Protein AF-A0A950ZM35-F1 (afdb_monomer_lite)

Secondary structure (DSSP, 8-state):
----PPPHHHHHHHHHHHHS---EETTEEHHHHHHHHHHHHHHHHHHHHHHHTSTTPPTTHHHHHHHHHHHHHHHHHHHHHHHHHHHHHS-TT-TTHHHHHHHHHHHHHHHHHHHHHHH--HHHHHHHHHHHHHHHHHHHHHHHIIIIIS-TTTHHHHHHHHHHHHHHHTT-HHHHHHHHHHHHHHHHHHSBPPPP--

Foldseek 3Di:
DDPPDDDPVRVVLVVQLLPAFQAAAQLRQQLVVLVVQLLPLLVVLLVLQVLCQDPDHDPCSQVVSLVSLVSSLVSLVSSLVSLVSNLSNDDPPQPLNVLSVVLSVLSVVLSVLSVVLNVDGHPSNNVSSVSSNVSVVVSVVSVCCVCPVSVVSHVVVVVLVVVQVVCVVVVNNVVNVVVVVVVQVVCVSRYNHDRDDD

Sequence (198 aa):
MTQNGAGPVQLAREMTSRVLRHPVVHGHPLHAIASDFPVTLIPTAFTASLLAGARRRPRGLETLASWTARSAFIAAAAAGAAGWWDWLTMPSEHPSRRITTIHGLINTAALGGLGVASLTSGHRRSAILGATTAGLLVSAWLGGEIVFHHGWRVRPAEEAEIVGTQLEQRGMADILAEARREVSEFEQRETYAAPRAT

Structure (mmCIF, N/CA/C/O backbone):
data_AF-A0A950ZM35-F1
#
_entry.id   AF-A0A950ZM35-F1
#
loop_
_atom_site.group_PDB
_atom_site.id
_atom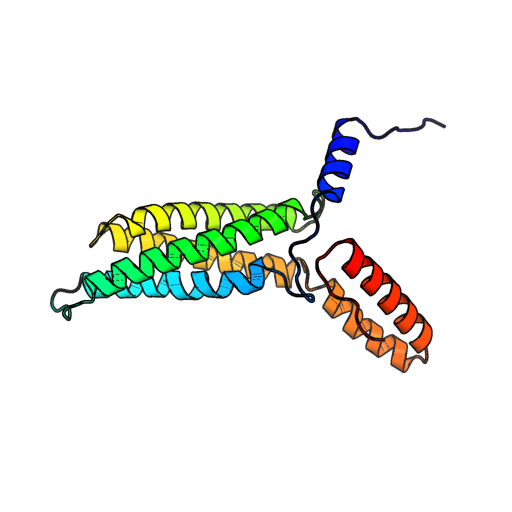_site.type_symbol
_atom_site.label_atom_id
_atom_site.label_alt_id
_atom_site.label_comp_id
_atom_site.label_asym_id
_atom_site.label_entity_id
_atom_site.label_seq_id
_atom_site.pdbx_PDB_ins_code
_atom_site.Cartn_x
_atom_site.Cartn_y
_atom_site.Cartn_z
_atom_site.occupancy
_atom_site.B_iso_or_equiv
_atom_site.auth_seq_id
_atom_site.auth_comp_id
_atom_site.auth_asym_id
_atom_site.auth_atom_id
_atom_site.pdbx_PDB_model_num
ATOM 1 N N . MET A 1 1 ? 39.686 21.669 -20.972 1.00 40.03 1 MET A N 1
ATOM 2 C CA . MET A 1 1 ? 38.897 20.456 -20.669 1.00 40.03 1 MET A CA 1
ATOM 3 C C . MET A 1 1 ? 38.852 20.287 -19.159 1.00 40.03 1 MET A C 1
ATOM 5 O O . MET A 1 1 ? 39.794 19.769 -18.579 1.00 40.03 1 MET A O 1
ATOM 9 N N . THR A 1 2 ? 37.824 20.821 -18.506 1.00 39.44 2 THR A N 1
ATOM 10 C CA . THR A 1 2 ? 37.620 20.674 -17.059 1.00 39.44 2 THR A CA 1
ATOM 11 C C . THR A 1 2 ? 36.915 19.349 -16.795 1.00 39.44 2 THR A C 1
ATOM 13 O O . THR A 1 2 ? 35.775 19.161 -17.215 1.00 39.44 2 THR A O 1
ATOM 16 N N . GLN A 1 3 ? 37.612 18.422 -16.137 1.00 46.53 3 GLN A N 1
ATOM 17 C CA . GLN A 1 3 ? 37.006 17.228 -15.557 1.00 46.53 3 GLN A CA 1
ATOM 18 C C . GLN A 1 3 ? 36.072 17.668 -14.424 1.00 46.53 3 GLN A C 1
ATOM 20 O O . GLN A 1 3 ? 36.532 18.070 -13.357 1.00 46.53 3 GLN A O 1
ATOM 25 N N . ASN A 1 4 ? 34.762 17.612 -14.654 1.00 47.94 4 ASN A N 1
ATOM 26 C CA . ASN A 1 4 ? 33.779 17.720 -13.582 1.00 47.94 4 ASN A CA 1
ATOM 27 C C . ASN A 1 4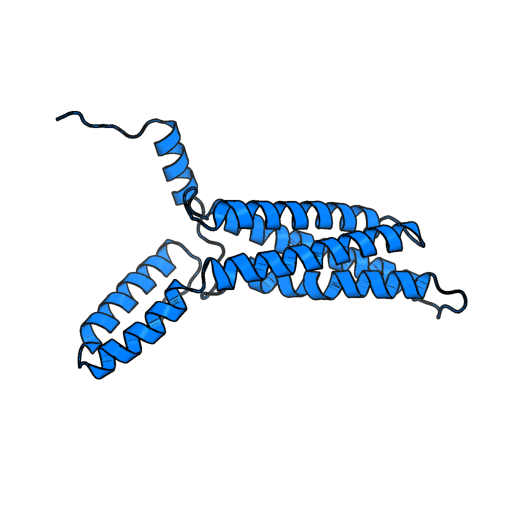 ? 33.723 16.369 -12.862 1.00 47.94 4 ASN A C 1
ATOM 29 O O . ASN A 1 4 ? 32.943 15.494 -13.230 1.00 47.94 4 ASN A O 1
ATOM 33 N N . GLY A 1 5 ? 34.601 16.182 -11.874 1.00 49.19 5 GLY A N 1
ATOM 34 C CA . GLY A 1 5 ? 34.524 15.053 -10.953 1.00 49.19 5 GLY A CA 1
ATOM 35 C C . GLY A 1 5 ? 33.223 15.125 -10.155 1.00 49.19 5 GLY A C 1
ATOM 36 O O . GLY A 1 5 ? 32.907 16.166 -9.577 1.00 49.19 5 GLY A O 1
ATOM 37 N N . ALA A 1 6 ? 32.461 14.033 -10.147 1.00 55.12 6 ALA A N 1
ATOM 38 C CA . ALA A 1 6 ? 31.257 13.905 -9.339 1.00 55.12 6 ALA A CA 1
ATOM 39 C C . ALA A 1 6 ? 31.589 14.189 -7.863 1.00 55.12 6 ALA A C 1
ATOM 41 O O . ALA A 1 6 ? 32.532 13.627 -7.303 1.00 55.12 6 ALA A O 1
ATOM 42 N N . GLY A 1 7 ? 30.838 15.096 -7.234 1.00 72.19 7 GLY A N 1
ATOM 43 C CA . GLY A 1 7 ? 31.073 15.479 -5.843 1.00 72.19 7 GLY A CA 1
ATOM 44 C C . GLY A 1 7 ? 30.827 14.313 -4.868 1.00 72.19 7 GLY A C 1
ATOM 45 O O . GLY A 1 7 ? 30.094 13.379 -5.193 1.00 72.19 7 GLY A O 1
ATOM 46 N N . PRO A 1 8 ? 31.361 14.366 -3.636 1.00 65.00 8 PRO A N 1
ATOM 47 C CA . PRO A 1 8 ? 31.238 13.285 -2.647 1.00 65.00 8 PRO A CA 1
ATOM 48 C C . PRO A 1 8 ? 29.784 12.895 -2.320 1.00 65.00 8 PRO A C 1
ATOM 50 O O . PRO A 1 8 ? 29.506 11.737 -2.023 1.00 65.00 8 PRO A O 1
ATOM 53 N N . VAL A 1 9 ? 28.832 13.826 -2.447 1.00 59.47 9 VAL A N 1
ATOM 54 C CA . VAL A 1 9 ? 27.389 13.555 -2.299 1.00 59.47 9 VAL A CA 1
ATOM 55 C C . VAL A 1 9 ? 26.837 12.731 -3.468 1.00 59.47 9 VAL A C 1
ATOM 57 O O . VAL A 1 9 ? 25.983 11.872 -3.268 1.00 59.47 9 VAL A O 1
ATOM 60 N N . GLN A 1 10 ? 27.334 12.963 -4.683 1.00 57.88 10 GLN A N 1
ATOM 61 C CA . GLN A 1 10 ? 26.938 12.237 -5.889 1.00 57.88 10 GLN A CA 1
ATOM 62 C C . GLN A 1 10 ? 27.510 10.815 -5.876 1.00 57.88 10 GLN A C 1
ATOM 64 O O . GLN A 1 10 ? 26.770 9.870 -6.122 1.00 57.88 10 GLN A O 1
ATOM 69 N N . LEU A 1 11 ? 28.766 10.660 -5.441 1.00 57.91 11 LEU A N 1
ATOM 70 C CA . LEU A 1 11 ? 29.389 9.356 -5.199 1.00 57.91 11 LEU A CA 1
ATOM 71 C C . LEU A 1 11 ? 28.659 8.561 -4.110 1.00 57.91 11 LEU A C 1
ATOM 73 O O . LEU A 1 11 ? 28.348 7.395 -4.317 1.00 57.91 11 LEU A O 1
ATOM 77 N N . ALA A 1 12 ? 28.307 9.178 -2.977 1.00 55.53 12 ALA A N 1
ATOM 78 C CA . ALA A 1 12 ? 27.530 8.501 -1.936 1.00 55.53 12 ALA A CA 1
ATOM 79 C C . ALA A 1 12 ? 26.139 8.075 -2.441 1.00 55.53 12 ALA A C 1
ATOM 81 O O . ALA A 1 12 ? 25.670 6.985 -2.118 1.00 55.53 12 ALA A O 1
ATOM 82 N N . ARG A 1 13 ? 25.488 8.894 -3.275 1.00 55.59 13 ARG A N 1
ATOM 83 C CA . ARG A 1 13 ? 24.180 8.589 -3.872 1.00 55.59 13 ARG A CA 1
ATOM 84 C C . ARG A 1 13 ? 24.254 7.443 -4.885 1.00 55.59 13 ARG A C 1
ATOM 86 O O . ARG A 1 13 ? 23.415 6.551 -4.821 1.00 55.59 13 ARG A O 1
ATOM 93 N N . GLU A 1 14 ? 25.276 7.436 -5.743 1.00 53.00 14 GLU A N 1
ATOM 94 C CA . GLU A 1 14 ? 25.571 6.345 -6.687 1.00 53.00 14 GLU A CA 1
ATOM 95 C C . GLU A 1 14 ? 25.982 5.050 -5.973 1.00 53.00 14 GLU A C 1
ATOM 97 O O . GLU A 1 14 ? 25.611 3.956 -6.393 1.00 53.00 14 GLU A O 1
ATOM 102 N N . MET A 1 15 ? 26.711 5.148 -4.859 1.00 53.69 15 MET A N 1
ATOM 103 C CA . MET A 1 15 ? 27.039 3.990 -4.026 1.00 53.69 15 MET A CA 1
ATOM 104 C C . MET A 1 15 ? 25.795 3.436 -3.328 1.00 53.69 15 MET A C 1
ATOM 106 O O . MET A 1 15 ? 25.621 2.225 -3.276 1.00 53.69 15 MET A O 1
ATOM 110 N N . THR A 1 16 ? 24.899 4.294 -2.831 1.00 51.22 16 THR A N 1
ATOM 111 C CA . THR A 1 16 ? 23.681 3.841 -2.138 1.00 51.22 16 THR A CA 1
ATOM 112 C C . THR A 1 16 ? 22.691 3.186 -3.107 1.00 51.22 16 THR A C 1
ATOM 114 O O . THR A 1 16 ? 22.082 2.178 -2.752 1.00 51.22 16 THR A O 1
ATOM 117 N N . SER A 1 17 ? 22.566 3.694 -4.343 1.00 51.66 17 SER A N 1
ATOM 118 C CA . SER A 1 17 ? 21.739 3.060 -5.382 1.00 51.66 17 SER A CA 1
ATOM 119 C C . SER A 1 17 ? 22.326 1.741 -5.891 1.00 51.66 17 SER A C 1
ATOM 121 O O . SER A 1 17 ? 21.562 0.852 -6.245 1.00 51.66 17 SER A O 1
ATOM 123 N N . ARG A 1 18 ? 23.656 1.568 -5.865 1.00 55.16 18 ARG A N 1
ATOM 124 C CA . ARG A 1 18 ? 24.320 0.295 -6.208 1.00 55.16 18 ARG A CA 1
ATOM 125 C C . ARG A 1 18 ? 24.248 -0.783 -5.121 1.00 55.16 18 ARG A C 1
ATOM 127 O O . ARG A 1 18 ? 24.507 -1.944 -5.419 1.00 55.16 18 ARG A O 1
ATOM 134 N N . VAL A 1 19 ? 23.955 -0.436 -3.865 1.00 62.78 19 VAL A N 1
ATOM 135 C CA . VAL A 1 19 ? 24.005 -1.403 -2.747 1.00 62.78 19 VAL A CA 1
ATOM 136 C C . VAL A 1 19 ? 22.686 -2.164 -2.559 1.00 62.78 19 VAL A C 1
ATOM 138 O O . VAL A 1 19 ? 22.701 -3.302 -2.091 1.00 62.78 19 VAL A O 1
ATOM 141 N N . LEU A 1 20 ? 21.545 -1.582 -2.939 1.00 78.38 20 LEU A N 1
ATOM 142 C CA . LEU A 1 20 ? 20.224 -2.191 -2.757 1.00 78.38 20 LEU A CA 1
ATOM 143 C C . LEU A 1 20 ? 19.642 -2.657 -4.093 1.00 78.38 20 LEU A C 1
ATOM 145 O O . LEU A 1 20 ? 19.186 -1.843 -4.890 1.00 78.38 20 LEU A O 1
ATOM 149 N N . ARG A 1 21 ? 19.582 -3.979 -4.291 1.00 85.69 21 ARG A N 1
ATOM 150 C CA . ARG A 1 21 ? 18.826 -4.588 -5.396 1.00 85.69 21 ARG A CA 1
ATOM 151 C C . ARG A 1 21 ? 17.350 -4.204 -5.317 1.00 85.69 21 ARG A C 1
ATOM 153 O O . ARG A 1 21 ? 16.809 -4.024 -4.221 1.00 85.69 21 ARG A O 1
ATOM 160 N N . HIS A 1 22 ? 16.678 -4.139 -6.462 1.00 86.56 22 HIS A N 1
ATOM 161 C CA . HIS A 1 22 ? 15.229 -3.956 -6.493 1.00 86.56 22 HIS A CA 1
ATOM 162 C C . HIS A 1 22 ? 14.527 -5.169 -5.855 1.00 86.56 22 HIS A C 1
ATOM 164 O O . HIS A 1 22 ? 14.909 -6.308 -6.149 1.00 86.56 22 HIS A O 1
ATOM 170 N N . PRO A 1 23 ? 13.471 -4.979 -5.038 1.00 90.62 23 PRO A N 1
ATOM 171 C CA . PRO A 1 23 ? 12.722 -6.081 -4.433 1.00 90.62 23 PRO A CA 1
ATOM 172 C C . PRO A 1 23 ? 11.722 -6.667 -5.435 1.00 90.62 23 PRO A C 1
ATOM 174 O O . PRO A 1 23 ? 10.503 -6.620 -5.268 1.00 90.62 23 PRO A O 1
ATOM 177 N N . VAL A 1 24 ? 12.273 -7.198 -6.519 1.00 87.56 24 VAL A N 1
ATOM 178 C CA . VAL A 1 24 ? 11.564 -7.890 -7.586 1.00 87.56 24 VAL A CA 1
ATOM 179 C C . VAL A 1 24 ? 12.010 -9.344 -7.546 1.00 87.56 24 VAL A C 1
ATOM 181 O O . VAL A 1 24 ? 13.204 -9.633 -7.638 1.00 87.56 24 VAL A O 1
ATOM 184 N N . VAL A 1 25 ? 11.048 -10.250 -7.389 1.00 86.38 25 VAL A N 1
ATOM 185 C CA . VAL A 1 25 ? 11.270 -11.697 -7.302 1.00 86.38 25 VAL A CA 1
ATOM 186 C C . VAL A 1 25 ? 10.579 -12.347 -8.490 1.00 86.38 25 VAL A C 1
ATOM 188 O O . VAL A 1 25 ? 9.382 -12.159 -8.681 1.00 86.38 25 VAL A O 1
ATOM 191 N N . HIS A 1 26 ? 11.335 -13.075 -9.316 1.00 82.56 26 HIS A N 1
ATOM 192 C CA . HIS A 1 26 ? 10.825 -13.669 -10.563 1.00 82.56 26 HIS A CA 1
ATOM 193 C C . HIS A 1 26 ? 10.073 -12.675 -11.476 1.00 82.56 26 HIS A C 1
ATOM 195 O O . HIS A 1 26 ? 9.097 -13.037 -12.118 1.00 82.56 26 HIS A O 1
ATOM 201 N N . GLY A 1 27 ? 10.507 -11.411 -11.521 1.00 79.75 27 GLY A N 1
ATOM 202 C CA . GLY A 1 27 ? 9.843 -10.363 -12.311 1.00 79.75 27 GLY A CA 1
ATOM 203 C C . GLY A 1 27 ? 8.643 -9.703 -11.621 1.00 79.75 27 GLY A C 1
ATOM 204 O O . GLY A 1 27 ? 8.075 -8.760 -12.162 1.00 79.75 27 GLY A O 1
ATOM 205 N N . HIS A 1 28 ? 8.289 -10.123 -10.404 1.00 85.62 28 HIS A N 1
ATOM 206 C CA . HIS A 1 28 ? 7.168 -9.568 -9.654 1.00 85.62 28 HIS A CA 1
ATOM 207 C C . HIS A 1 28 ? 7.641 -8.657 -8.509 1.00 85.62 28 HIS A C 1
ATOM 209 O O . HIS A 1 28 ? 8.348 -9.114 -7.603 1.00 85.62 28 HIS A O 1
ATOM 215 N N . PRO A 1 29 ? 7.256 -7.368 -8.508 1.00 90.88 29 PRO A N 1
ATOM 216 C CA . PRO A 1 29 ? 7.490 -6.471 -7.382 1.00 90.88 29 PRO A CA 1
ATOM 217 C C . PRO A 1 29 ? 6.861 -6.979 -6.082 1.00 90.88 29 PRO A C 1
ATOM 219 O O . PRO A 1 29 ? 5.650 -7.202 -6.022 1.00 90.88 29 PRO A O 1
ATOM 222 N N . LEU A 1 30 ? 7.655 -7.086 -5.012 1.00 93.31 30 LEU A N 1
ATOM 223 C CA . LEU A 1 30 ? 7.160 -7.541 -3.708 1.00 93.31 30 LEU A CA 1
ATOM 224 C C . LEU A 1 30 ? 6.059 -6.633 -3.151 1.00 93.31 30 LEU A C 1
ATOM 226 O O . LEU A 1 30 ? 5.102 -7.136 -2.569 1.00 93.31 30 LEU A O 1
ATOM 230 N N . HIS A 1 31 ? 6.164 -5.313 -3.342 1.00 94.94 31 HIS A N 1
ATOM 231 C CA . HIS A 1 31 ? 5.130 -4.379 -2.896 1.00 94.94 31 HIS A CA 1
ATOM 232 C C . HIS A 1 31 ? 3.790 -4.633 -3.590 1.00 94.94 31 HIS A C 1
ATOM 234 O O . HIS A 1 31 ? 2.772 -4.660 -2.906 1.00 94.94 31 HIS A O 1
ATOM 240 N N . ALA A 1 32 ? 3.797 -4.873 -4.908 1.00 92.12 32 ALA A N 1
ATOM 241 C CA . ALA A 1 32 ? 2.580 -5.131 -5.677 1.00 92.12 32 ALA A CA 1
ATOM 242 C C . ALA A 1 32 ? 1.886 -6.418 -5.206 1.00 92.12 32 ALA A C 1
ATOM 244 O O . ALA A 1 32 ? 0.686 -6.409 -4.956 1.00 92.12 32 ALA A O 1
ATOM 245 N N . ILE A 1 33 ? 2.650 -7.494 -4.979 1.00 93.31 33 ILE A N 1
ATOM 246 C CA . ILE A 1 33 ? 2.109 -8.739 -4.409 1.00 93.31 33 ILE A CA 1
ATOM 247 C C . ILE A 1 33 ? 1.544 -8.488 -3.003 1.00 93.31 33 ILE A C 1
ATOM 249 O O . ILE A 1 33 ? 0.443 -8.916 -2.665 1.00 93.31 33 ILE A O 1
ATOM 253 N N . ALA A 1 34 ? 2.308 -7.802 -2.151 1.00 96.69 34 ALA A N 1
ATOM 254 C CA . ALA A 1 34 ? 1.932 -7.597 -0.760 1.00 96.69 34 ALA A CA 1
ATOM 255 C C . ALA A 1 34 ? 0.753 -6.623 -0.593 1.00 96.69 34 ALA A C 1
ATOM 257 O O . ALA A 1 34 ? 0.057 -6.708 0.417 1.00 96.69 34 ALA A O 1
ATOM 258 N N . SER A 1 35 ? 0.520 -5.706 -1.541 1.00 96.31 35 SER A N 1
ATOM 259 C CA . SER A 1 35 ? -0.507 -4.662 -1.435 1.00 96.31 35 SER A CA 1
ATOM 260 C C . SER A 1 35 ? -1.947 -5.171 -1.519 1.00 96.31 35 SER A C 1
ATOM 262 O O . SER A 1 35 ? -2.837 -4.530 -0.958 1.00 96.31 35 SER A O 1
ATOM 264 N N . ASP A 1 36 ? -2.186 -6.345 -2.103 1.00 96.69 36 ASP A N 1
ATOM 265 C CA . ASP A 1 36 ? -3.535 -6.924 -2.204 1.00 96.69 36 ASP A CA 1
ATOM 266 C C . ASP A 1 36 ? -4.143 -7.220 -0.823 1.00 96.69 36 ASP A C 1
ATOM 268 O O . ASP A 1 36 ? -5.346 -7.041 -0.583 1.00 96.69 36 ASP A O 1
ATOM 272 N N . PHE A 1 37 ? -3.294 -7.615 0.132 1.00 97.69 37 PHE A N 1
ATOM 273 C CA . PHE A 1 37 ? -3.709 -7.913 1.498 1.00 97.69 37 PHE A CA 1
ATOM 274 C C . PHE A 1 37 ? -4.271 -6.686 2.233 1.00 97.69 37 PHE A C 1
ATOM 276 O O . PHE A 1 37 ? -5.424 -6.753 2.667 1.00 97.69 37 PHE A O 1
ATOM 283 N N . PRO A 1 38 ? -3.543 -5.561 2.407 1.00 97.50 38 PRO A N 1
ATOM 284 C CA . PRO A 1 38 ? -4.098 -4.381 3.061 1.00 97.50 38 PRO A CA 1
ATOM 285 C C . PRO A 1 38 ? -5.271 -3.774 2.284 1.00 97.50 38 PRO A C 1
ATOM 287 O O . PRO A 1 38 ? -6.227 -3.340 2.927 1.00 97.50 38 PRO A O 1
ATOM 290 N N . VAL A 1 39 ? -5.258 -3.806 0.943 1.00 97.12 39 VAL A N 1
ATOM 291 C CA . VAL A 1 39 ? -6.389 -3.335 0.121 1.00 97.12 39 VAL A CA 1
ATOM 292 C C . VAL A 1 39 ? -7.685 -4.062 0.484 1.00 97.12 39 VAL A C 1
ATOM 294 O O . VAL A 1 39 ? -8.742 -3.440 0.563 1.00 97.12 39 VAL A O 1
ATOM 297 N N . THR A 1 40 ? -7.599 -5.356 0.793 1.00 97.38 40 THR A N 1
ATOM 298 C CA . THR A 1 40 ? -8.757 -6.168 1.188 1.00 97.38 40 THR A CA 1
ATOM 299 C C . THR A 1 40 ? -9.069 -6.059 2.683 1.00 97.38 40 THR A C 1
ATOM 301 O O . THR A 1 40 ? -10.225 -5.908 3.094 1.00 97.38 40 THR A O 1
ATOM 304 N N . LEU A 1 41 ? -8.047 -6.141 3.536 1.00 98.38 41 LEU A N 1
ATOM 305 C CA . LEU A 1 41 ? -8.218 -6.258 4.984 1.00 98.38 41 LEU A CA 1
ATOM 306 C C . LEU A 1 41 ? -8.634 -4.943 5.648 1.00 98.38 41 LEU A C 1
ATOM 308 O O . LEU A 1 41 ? -9.372 -4.989 6.629 1.00 98.38 41 LEU A O 1
ATOM 312 N N . ILE A 1 42 ? -8.211 -3.783 5.137 1.00 98.38 42 ILE A N 1
ATOM 313 C CA . ILE A 1 42 ? -8.550 -2.482 5.735 1.00 98.38 42 ILE A CA 1
ATOM 314 C C . ILE A 1 42 ? -10.063 -2.196 5.633 1.00 98.38 42 ILE A C 1
ATOM 316 O O . ILE A 1 42 ? -10.685 -1.994 6.684 1.00 98.38 42 ILE A O 1
ATOM 320 N N . PRO A 1 43 ? -10.706 -2.253 4.445 1.00 98.12 43 PRO A N 1
ATOM 321 C CA . PRO A 1 43 ? -12.157 -2.079 4.340 1.00 98.12 43 PRO A CA 1
ATOM 322 C C . PRO A 1 43 ? -12.935 -3.170 5.086 1.00 98.12 43 PRO A C 1
ATOM 324 O O . PRO A 1 43 ? -13.982 -2.901 5.682 1.00 98.12 43 PRO A O 1
ATOM 327 N N . THR A 1 44 ? -12.408 -4.399 5.107 1.00 98.12 44 THR A N 1
ATOM 328 C CA . THR A 1 44 ? -13.008 -5.515 5.853 1.00 98.12 44 THR A CA 1
ATOM 329 C C . THR A 1 44 ? -12.997 -5.245 7.357 1.00 98.12 44 THR A C 1
ATOM 331 O O . THR A 1 44 ? -14.027 -5.393 8.016 1.00 98.12 44 THR A O 1
ATOM 334 N N . ALA A 1 45 ? -11.871 -4.786 7.909 1.00 97.81 45 ALA A N 1
ATOM 335 C CA . ALA A 1 45 ? -11.752 -4.419 9.317 1.00 97.81 45 ALA A CA 1
ATOM 336 C C . ALA A 1 45 ? -12.691 -3.258 9.673 1.00 97.81 45 ALA A C 1
ATOM 338 O O . ALA A 1 45 ? -13.348 -3.294 10.716 1.00 97.81 45 ALA A O 1
ATOM 339 N N . PHE A 1 46 ? -12.794 -2.246 8.803 1.00 98.38 46 PHE A N 1
ATOM 340 C CA . PHE A 1 46 ? -13.736 -1.142 8.984 1.00 98.38 46 PHE A CA 1
ATOM 341 C C . PHE A 1 46 ? -15.183 -1.646 9.041 1.00 98.38 46 PHE A C 1
ATOM 343 O O . PHE A 1 46 ? -15.907 -1.344 9.992 1.00 98.38 46 PHE A O 1
ATOM 350 N N . THR A 1 47 ? -15.573 -2.490 8.086 1.00 97.44 47 THR A N 1
ATOM 351 C CA . THR A 1 47 ? -16.916 -3.082 8.014 1.00 97.44 47 THR A CA 1
ATOM 352 C C . THR A 1 47 ? -17.220 -3.929 9.249 1.00 97.44 47 THR A C 1
ATOM 354 O O . THR A 1 47 ? -18.256 -3.745 9.889 1.00 97.44 47 THR A O 1
ATOM 357 N N . ALA A 1 48 ? -16.298 -4.807 9.652 1.00 96.50 48 ALA A N 1
ATOM 358 C CA . ALA A 1 48 ? -16.440 -5.614 10.861 1.00 96.50 48 ALA A CA 1
ATOM 359 C C . ALA A 1 48 ? -16.590 -4.737 12.117 1.00 96.50 48 ALA A C 1
ATOM 361 O O . ALA A 1 48 ? -17.426 -5.025 12.974 1.00 96.50 48 ALA A O 1
ATOM 362 N N . SER A 1 49 ? -15.830 -3.640 12.208 1.00 96.75 49 SER A N 1
ATOM 363 C CA . SER A 1 49 ? -15.911 -2.683 13.315 1.00 96.75 49 SER A CA 1
ATOM 364 C C . SER A 1 49 ? -17.260 -1.953 13.364 1.00 96.75 49 SER A C 1
ATOM 366 O O . SER A 1 49 ? -17.833 -1.814 14.445 1.00 96.75 49 SER A O 1
ATOM 368 N N . LEU A 1 50 ? -17.811 -1.542 12.215 1.00 96.19 50 LEU A N 1
ATOM 369 C CA . LEU A 1 50 ? -19.147 -0.938 12.145 1.00 96.19 50 LEU A CA 1
ATOM 370 C C . LEU A 1 50 ? -20.237 -1.913 12.603 1.00 96.19 50 LEU A C 1
ATOM 372 O O . LEU A 1 50 ? -21.083 -1.559 13.426 1.00 96.19 50 LEU A O 1
ATOM 376 N N . LEU A 1 51 ? -20.190 -3.158 12.122 1.00 95.50 51 LEU A N 1
ATOM 377 C CA . LEU A 1 51 ? -21.152 -4.196 12.499 1.00 95.50 51 LEU A CA 1
ATOM 378 C C . LEU A 1 51 ? -21.044 -4.564 13.987 1.00 95.50 51 LEU A C 1
ATOM 380 O O . LEU A 1 51 ? -22.060 -4.780 14.649 1.00 95.50 51 LEU A O 1
ATOM 384 N N . ALA A 1 52 ? -19.831 -4.578 14.546 1.00 93.50 52 ALA A N 1
ATOM 385 C CA . ALA A 1 52 ? -19.604 -4.800 15.975 1.00 93.50 52 ALA A CA 1
ATOM 386 C C . ALA A 1 52 ? -20.172 -3.674 16.862 1.00 93.50 52 ALA A C 1
ATOM 388 O O . ALA A 1 52 ? -20.472 -3.915 18.036 1.00 93.50 52 ALA A O 1
ATOM 389 N N . GLY A 1 53 ? -20.341 -2.467 16.313 1.00 90.31 53 GLY A N 1
ATOM 390 C CA . GLY A 1 53 ? -20.977 -1.323 16.970 1.00 90.31 53 GLY A CA 1
ATOM 391 C C . GLY A 1 53 ? -22.507 -1.284 16.859 1.00 90.31 53 GLY A C 1
ATOM 392 O O . GLY A 1 53 ? -23.139 -0.435 17.489 1.00 90.31 53 GLY A O 1
ATOM 393 N N . ALA A 1 54 ? -23.127 -2.179 16.083 1.00 90.50 54 ALA A N 1
ATOM 394 C CA . ALA A 1 54 ? -24.572 -2.181 15.875 1.00 90.50 54 ALA A CA 1
ATOM 395 C C . ALA A 1 54 ? -25.351 -2.627 17.129 1.00 90.50 54 ALA A C 1
ATOM 397 O O . ALA A 1 54 ? -24.933 -3.523 17.865 1.00 90.50 54 ALA A O 1
ATOM 398 N N . ARG A 1 55 ? -26.547 -2.048 17.340 1.00 81.00 55 ARG A N 1
ATOM 399 C CA . ARG A 1 55 ? -27.418 -2.349 18.501 1.00 81.00 55 ARG A CA 1
ATOM 400 C C . ARG A 1 55 ? -27.774 -3.835 18.629 1.00 81.00 55 ARG A C 1
ATOM 402 O O . ARG A 1 55 ? -27.914 -4.332 19.740 1.00 81.00 55 ARG A O 1
ATOM 409 N N . ARG A 1 56 ? -27.932 -4.540 17.505 1.00 79.75 56 ARG A N 1
ATOM 410 C CA . ARG A 1 56 ? -28.208 -5.985 17.449 1.00 79.75 56 ARG A CA 1
ATOM 411 C C . ARG A 1 56 ? -27.024 -6.712 16.822 1.00 79.75 56 ARG A C 1
ATOM 413 O O . ARG A 1 56 ? -27.089 -7.139 15.675 1.00 79.75 56 ARG A O 1
ATOM 420 N N . ARG A 1 57 ? -25.925 -6.806 17.568 1.00 83.56 57 ARG A N 1
ATOM 421 C CA . ARG A 1 57 ? -24.708 -7.482 17.108 1.00 83.56 57 ARG A CA 1
ATOM 422 C C . ARG A 1 57 ? -24.720 -8.982 17.443 1.00 83.56 57 ARG A C 1
ATOM 424 O O . ARG A 1 57 ? -24.948 -9.337 18.602 1.00 83.56 57 ARG A O 1
ATOM 431 N N . PRO A 1 58 ? -24.435 -9.866 16.472 1.00 83.25 58 PRO A N 1
ATOM 432 C CA . PRO A 1 58 ? -24.062 -11.250 16.740 1.00 83.25 58 PRO A CA 1
ATOM 433 C C . PRO A 1 58 ? -22.887 -11.366 17.722 1.00 83.25 58 PRO A C 1
ATOM 435 O O . PRO A 1 58 ? -21.987 -10.518 17.756 1.00 83.25 58 PRO A O 1
ATOM 438 N N . ARG A 1 59 ? -22.870 -12.446 18.515 1.00 84.25 59 ARG A N 1
ATOM 439 C CA . ARG A 1 59 ? -21.727 -12.775 19.382 1.00 84.25 59 ARG A CA 1
ATOM 440 C C . ARG A 1 59 ? -20.486 -13.010 18.511 1.00 84.25 59 ARG A C 1
ATOM 442 O O . ARG A 1 59 ? -20.574 -13.666 17.483 1.00 84.25 59 ARG A O 1
ATOM 449 N N . GLY A 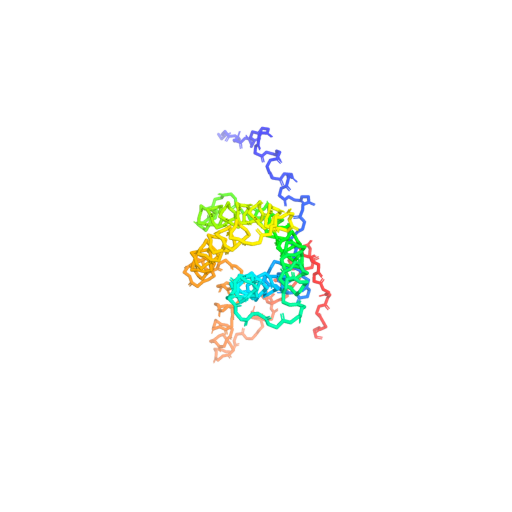1 60 ? -19.341 -12.467 18.923 1.00 89.12 60 GLY A N 1
ATOM 450 C CA . GLY A 1 60 ? -18.056 -12.661 18.237 1.00 89.12 60 GLY A CA 1
ATOM 451 C C . GLY A 1 60 ? -17.661 -11.580 17.222 1.00 89.12 60 GLY A C 1
ATOM 452 O O . GLY A 1 60 ? -16.495 -11.542 16.840 1.00 89.12 60 GLY A O 1
ATOM 453 N N . LEU A 1 61 ? -18.547 -10.647 16.842 1.00 91.06 61 LEU A N 1
ATOM 454 C CA . LEU A 1 61 ? -18.180 -9.568 15.907 1.00 91.06 61 LEU A CA 1
ATOM 455 C C . LEU A 1 61 ? -17.074 -8.646 16.437 1.00 91.06 61 LEU A C 1
ATOM 457 O O . LEU A 1 61 ? -16.221 -8.217 15.671 1.00 91.06 61 LEU A O 1
ATOM 461 N N . GLU A 1 62 ? -17.046 -8.370 17.741 1.00 92.88 62 GLU A N 1
ATOM 462 C CA . GLU A 1 62 ? -15.969 -7.575 18.350 1.00 92.88 62 GLU A CA 1
ATOM 463 C C . GLU A 1 62 ? -14.613 -8.292 18.253 1.00 92.88 62 GLU A C 1
ATOM 465 O O . GLU A 1 62 ? -13.586 -7.673 17.969 1.00 92.88 62 GLU A O 1
ATOM 470 N N . THR A 1 63 ? -14.615 -9.613 18.450 1.00 94.50 63 THR A N 1
ATOM 471 C CA . THR A 1 63 ? -13.435 -10.466 18.292 1.00 94.50 63 THR A CA 1
ATOM 472 C C . THR A 1 63 ? -12.977 -10.466 16.839 1.00 94.50 63 THR A C 1
ATOM 474 O O . THR A 1 63 ? -11.798 -10.229 16.582 1.00 94.50 63 THR A O 1
ATOM 477 N N . LEU A 1 64 ? -13.904 -10.644 15.891 1.00 94.81 64 LEU A N 1
ATOM 478 C CA . LEU A 1 64 ? -13.617 -10.575 14.459 1.00 94.81 64 LEU A CA 1
ATOM 479 C C . LEU A 1 64 ? -13.018 -9.219 14.076 1.00 94.81 64 LEU A C 1
ATOM 481 O O . LEU A 1 64 ? -11.962 -9.198 13.453 1.00 94.81 64 LEU A O 1
ATOM 485 N N . ALA A 1 65 ? -13.638 -8.108 14.486 1.00 95.50 65 ALA A N 1
ATOM 486 C CA . ALA A 1 65 ? -13.162 -6.751 14.213 1.00 95.50 65 ALA A CA 1
ATOM 487 C C . ALA A 1 65 ? -11.761 -6.499 14.793 1.00 95.50 65 ALA A C 1
ATOM 489 O O . ALA A 1 65 ? -10.917 -5.880 14.149 1.00 95.50 65 ALA A O 1
ATOM 490 N N . SER A 1 66 ? -11.492 -7.014 15.996 1.00 95.88 66 SER A N 1
ATOM 491 C CA . SER A 1 66 ? -10.178 -6.896 16.636 1.00 95.88 66 SER A CA 1
ATOM 492 C C . SER A 1 66 ? -9.103 -7.674 15.872 1.00 95.88 66 SER A C 1
ATOM 494 O O . SER A 1 66 ? -8.019 -7.148 15.624 1.00 95.88 66 SER A O 1
ATOM 496 N N . TRP A 1 67 ? -9.396 -8.916 15.474 1.00 97.94 67 TRP A N 1
ATOM 497 C CA . TRP A 1 67 ? -8.454 -9.746 14.721 1.00 97.94 67 TRP A CA 1
ATOM 498 C C . TRP A 1 67 ? -8.228 -9.229 13.305 1.00 97.94 67 TRP A C 1
ATOM 500 O O . TRP A 1 67 ? -7.078 -9.108 12.899 1.00 97.94 67 TRP A O 1
ATOM 510 N N . THR A 1 68 ? -9.280 -8.830 12.587 1.00 97.81 68 THR A N 1
ATOM 511 C CA . THR A 1 68 ? -9.126 -8.243 11.244 1.00 97.81 68 THR A CA 1
ATOM 512 C C . THR A 1 68 ? -8.342 -6.935 11.275 1.00 97.81 68 THR A C 1
ATOM 514 O O . THR A 1 68 ? -7.482 -6.753 10.420 1.00 97.81 68 THR A O 1
ATOM 517 N N . ALA A 1 69 ? -8.535 -6.063 12.273 1.00 98.12 69 ALA A N 1
ATOM 518 C CA . ALA A 1 69 ? -7.718 -4.853 12.416 1.00 98.12 69 ALA A CA 1
ATOM 519 C C . ALA A 1 69 ? -6.227 -5.169 12.650 1.00 98.12 69 ALA A C 1
ATOM 521 O O . ALA A 1 69 ? -5.359 -4.526 12.061 1.00 98.12 69 ALA A O 1
ATOM 522 N N . ARG A 1 70 ? -5.913 -6.184 13.470 1.00 98.50 70 ARG A N 1
ATOM 523 C CA . ARG A 1 70 ? -4.528 -6.645 13.693 1.00 98.50 70 ARG A CA 1
ATOM 524 C C . ARG A 1 70 ? -3.920 -7.264 12.437 1.00 98.50 70 ARG A C 1
ATOM 526 O O . ARG A 1 70 ? -2.788 -6.939 12.093 1.00 98.50 70 ARG A O 1
ATOM 533 N N . SER A 1 71 ? -4.668 -8.110 11.733 1.00 98.50 71 SER A N 1
ATOM 534 C CA . SER A 1 71 ? -4.234 -8.697 10.462 1.00 98.50 71 SER A CA 1
ATOM 535 C C . SER A 1 71 ? -3.994 -7.622 9.402 1.00 98.50 71 SER A C 1
ATOM 537 O O . SER A 1 71 ? -2.974 -7.669 8.722 1.00 98.50 71 SER A O 1
ATOM 539 N N . ALA A 1 72 ? -4.876 -6.620 9.307 1.00 98.50 72 ALA A N 1
ATOM 540 C CA . ALA A 1 72 ? -4.704 -5.476 8.416 1.00 98.50 72 ALA A CA 1
ATOM 541 C C . ALA A 1 72 ? -3.425 -4.690 8.742 1.00 98.50 72 ALA A C 1
ATOM 543 O O . ALA A 1 72 ? -2.679 -4.348 7.831 1.00 98.50 72 ALA A O 1
ATOM 544 N N . PHE A 1 73 ? -3.140 -4.447 10.027 1.00 98.69 73 PHE A N 1
ATOM 545 C CA . PHE A 1 73 ? -1.908 -3.783 10.459 1.00 98.69 73 PHE A CA 1
ATOM 546 C C . PHE A 1 73 ? -0.650 -4.565 10.055 1.00 98.69 73 PHE A C 1
ATOM 548 O O . PHE A 1 73 ? 0.260 -3.988 9.466 1.00 98.69 73 PHE A O 1
ATOM 555 N N . ILE A 1 74 ? -0.610 -5.876 10.319 1.00 98.62 74 ILE A N 1
ATOM 556 C CA . ILE A 1 74 ? 0.540 -6.730 9.976 1.00 98.62 74 ILE A CA 1
ATOM 557 C C . ILE A 1 74 ? 0.757 -6.766 8.458 1.00 98.62 74 ILE A C 1
ATOM 559 O O . ILE A 1 74 ? 1.878 -6.569 7.990 1.00 98.62 74 ILE A O 1
ATOM 563 N N . ALA A 1 75 ? -0.314 -6.963 7.687 1.00 98.44 75 ALA A N 1
ATOM 564 C CA . ALA A 1 75 ? -0.250 -6.966 6.229 1.00 98.44 75 ALA A CA 1
ATOM 565 C C . ALA A 1 75 ? 0.219 -5.613 5.670 1.00 98.44 75 ALA A C 1
ATOM 567 O O . ALA A 1 75 ? 1.102 -5.567 4.815 1.00 98.44 75 ALA A O 1
ATOM 568 N N . ALA A 1 76 ? -0.319 -4.505 6.190 1.00 98.50 76 ALA A N 1
ATOM 569 C CA . ALA A 1 76 ? 0.080 -3.159 5.790 1.00 98.50 76 ALA A CA 1
ATOM 570 C C . ALA A 1 76 ? 1.541 -2.853 6.148 1.00 98.50 76 ALA A C 1
ATOM 572 O O . ALA A 1 76 ? 2.224 -2.188 5.375 1.00 98.50 76 ALA A O 1
ATOM 573 N N . ALA A 1 77 ? 2.044 -3.351 7.282 1.00 98.56 77 ALA A N 1
ATOM 574 C CA . ALA A 1 77 ? 3.444 -3.188 7.663 1.00 98.56 77 ALA A CA 1
ATOM 575 C C . ALA A 1 77 ? 4.382 -3.910 6.682 1.00 98.56 77 ALA A C 1
ATOM 577 O O . ALA A 1 77 ? 5.357 -3.317 6.221 1.00 98.56 77 ALA A O 1
ATOM 578 N N . ALA A 1 78 ? 4.059 -5.154 6.313 1.00 98.19 78 ALA A N 1
ATOM 579 C CA . ALA A 1 78 ? 4.830 -5.916 5.331 1.00 98.19 78 ALA A CA 1
ATOM 580 C C . ALA A 1 78 ? 4.817 -5.242 3.946 1.00 98.19 78 ALA A C 1
ATOM 582 O O . ALA A 1 78 ? 5.874 -5.016 3.353 1.00 98.19 78 ALA A O 1
ATOM 583 N N . ALA A 1 79 ? 3.636 -4.843 3.461 1.00 98.25 79 ALA A N 1
ATOM 584 C CA . ALA A 1 79 ? 3.496 -4.140 2.186 1.00 98.25 79 ALA A CA 1
ATOM 585 C C . ALA A 1 79 ? 4.199 -2.773 2.191 1.00 98.25 79 ALA A C 1
ATOM 587 O O . ALA A 1 79 ? 4.831 -2.399 1.203 1.00 98.25 79 ALA A O 1
ATOM 588 N N . GLY A 1 80 ? 4.123 -2.037 3.303 1.00 97.94 80 GLY A N 1
ATOM 589 C CA . GLY A 1 80 ? 4.784 -0.747 3.484 1.00 97.94 80 GLY A CA 1
ATOM 590 C C . GLY A 1 80 ? 6.307 -0.863 3.491 1.00 97.94 80 GLY A C 1
ATOM 591 O O . GLY A 1 80 ? 6.974 -0.047 2.862 1.00 97.94 80 GLY A O 1
ATOM 592 N N . ALA A 1 81 ? 6.864 -1.896 4.129 1.00 97.81 81 ALA A N 1
ATOM 593 C CA . ALA A 1 81 ? 8.300 -2.166 4.092 1.00 97.81 81 ALA A CA 1
ATOM 594 C C . ALA A 1 81 ? 8.785 -2.438 2.658 1.00 97.81 81 ALA A C 1
ATOM 596 O O . ALA A 1 81 ? 9.756 -1.827 2.210 1.00 97.81 81 ALA A O 1
ATOM 597 N N . ALA A 1 82 ? 8.066 -3.283 1.911 1.00 96.50 82 ALA A N 1
ATOM 598 C CA . ALA A 1 82 ? 8.362 -3.532 0.502 1.00 96.50 82 ALA A CA 1
ATOM 599 C C . ALA A 1 82 ? 8.221 -2.259 -0.359 1.00 96.50 82 ALA A C 1
ATOM 601 O O . ALA A 1 82 ? 9.064 -1.997 -1.212 1.00 96.50 82 ALA A O 1
ATOM 602 N N . GLY A 1 83 ? 7.206 -1.427 -0.101 1.00 96.19 83 GLY A N 1
ATOM 603 C CA . GLY A 1 83 ? 6.989 -0.168 -0.825 1.00 96.19 83 GLY A CA 1
ATOM 604 C C . GLY A 1 83 ? 8.069 0.887 -0.559 1.00 96.19 83 GLY A C 1
ATOM 605 O O . GLY A 1 83 ? 8.504 1.583 -1.476 1.00 96.19 83 GLY A O 1
ATOM 606 N N . TRP A 1 84 ? 8.564 0.988 0.677 1.00 97.19 84 TRP A N 1
ATOM 607 C CA . TRP A 1 84 ? 9.700 1.858 0.987 1.00 97.19 84 TRP A CA 1
ATOM 608 C C . TRP A 1 84 ? 10.999 1.348 0.364 1.00 97.19 84 TRP A C 1
ATOM 610 O O . TRP A 1 84 ? 11.780 2.157 -0.134 1.00 97.19 84 TRP A O 1
ATOM 620 N N . TRP A 1 85 ? 11.212 0.030 0.319 1.00 95.12 85 TRP A N 1
ATOM 621 C CA . TRP A 1 85 ? 12.335 -0.556 -0.413 1.00 95.12 85 TRP A CA 1
ATOM 622 C C . TRP A 1 85 ? 12.254 -0.202 -1.908 1.00 95.12 85 TRP A C 1
ATOM 624 O O . TRP A 1 85 ? 13.219 0.317 -2.471 1.00 95.12 85 TRP A O 1
ATOM 634 N N . ASP A 1 86 ? 11.084 -0.339 -2.531 1.00 92.75 86 ASP A N 1
ATOM 635 C CA . ASP A 1 86 ? 10.868 0.094 -3.914 1.00 92.75 86 ASP A CA 1
ATOM 636 C C . ASP A 1 86 ? 11.250 1.552 -4.148 1.00 92.75 86 ASP A C 1
ATOM 638 O O . ASP A 1 86 ? 12.012 1.859 -5.068 1.00 92.75 86 ASP A O 1
ATOM 642 N N . TRP A 1 87 ? 10.775 2.445 -3.284 1.00 94.94 87 TRP A N 1
ATOM 643 C CA . TRP A 1 87 ? 11.068 3.871 -3.366 1.00 94.94 87 TRP A CA 1
ATOM 644 C C . TRP A 1 87 ? 12.562 4.188 -3.184 1.00 94.94 87 TRP A C 1
ATOM 646 O O . TRP A 1 87 ? 13.097 5.063 -3.870 1.00 94.94 87 TRP A O 1
ATOM 656 N N . LEU A 1 88 ? 13.260 3.474 -2.294 1.00 94.31 88 LEU A N 1
ATOM 657 C CA . LEU A 1 88 ? 14.702 3.645 -2.081 1.00 94.31 88 LEU A CA 1
ATOM 658 C C . LEU A 1 88 ? 15.515 3.268 -3.324 1.00 94.31 88 LEU A C 1
ATOM 660 O O . LEU A 1 88 ? 16.511 3.928 -3.608 1.00 94.31 88 LEU A O 1
ATOM 664 N N . THR A 1 89 ? 15.061 2.270 -4.085 1.00 90.62 89 THR A N 1
ATOM 665 C CA . THR A 1 89 ? 15.709 1.850 -5.343 1.00 90.62 89 THR A CA 1
ATOM 666 C C . THR A 1 89 ? 15.282 2.654 -6.573 1.00 90.62 89 THR A C 1
ATOM 668 O O . THR A 1 89 ? 15.848 2.490 -7.649 1.00 90.62 89 THR A O 1
ATOM 671 N N . MET A 1 90 ? 14.280 3.526 -6.455 1.00 89.69 90 MET A N 1
ATOM 672 C CA . MET A 1 90 ? 13.853 4.376 -7.565 1.00 89.69 90 MET A CA 1
ATOM 673 C C . MET A 1 90 ? 14.928 5.442 -7.870 1.00 89.69 90 MET A C 1
ATOM 675 O O . MET A 1 90 ? 15.481 6.021 -6.935 1.00 89.69 90 MET A O 1
ATOM 679 N N . PRO A 1 91 ? 15.207 5.788 -9.138 1.00 89.38 91 PRO A N 1
ATOM 680 C CA . PRO A 1 91 ? 16.073 6.923 -9.463 1.00 89.38 91 PRO A CA 1
ATOM 681 C C . PRO A 1 91 ? 15.498 8.239 -8.925 1.00 89.38 91 PRO A C 1
ATOM 683 O O . PRO A 1 91 ? 14.283 8.446 -8.920 1.00 89.38 91 PRO A O 1
ATOM 686 N N . SER A 1 92 ? 16.351 9.141 -8.437 1.00 88.56 92 SER A N 1
ATOM 687 C CA . SER A 1 92 ? 15.897 10.358 -7.745 1.00 88.56 92 SER A CA 1
ATOM 688 C C . SER A 1 92 ? 15.210 11.371 -8.666 1.00 88.56 92 SER A C 1
ATOM 690 O O . SER A 1 92 ? 14.332 12.119 -8.242 1.00 88.56 92 SER A O 1
ATOM 692 N N . GLU A 1 93 ? 15.607 11.341 -9.927 1.00 90.19 93 GLU A N 1
ATOM 693 C CA . GLU A 1 93 ? 15.200 12.171 -11.049 1.00 90.19 93 GLU A CA 1
ATOM 694 C C . GLU A 1 93 ? 14.030 11.564 -11.835 1.00 90.19 93 GLU A C 1
ATOM 696 O O . GLU A 1 93 ? 13.535 12.182 -12.776 1.00 90.19 93 GLU A O 1
ATOM 701 N N . HIS A 1 94 ? 13.555 10.373 -11.445 1.00 89.25 94 HIS A N 1
ATOM 702 C CA . HIS A 1 94 ? 12.435 9.733 -12.121 1.00 89.25 94 HIS A CA 1
ATOM 703 C C . HIS A 1 94 ? 11.161 10.595 -11.993 1.00 89.25 94 HIS A C 1
ATOM 705 O O . HIS A 1 94 ? 10.810 10.993 -10.875 1.00 89.25 94 HIS A O 1
ATOM 711 N N . PRO A 1 95 ? 10.403 10.843 -13.080 1.00 91.44 95 PRO A N 1
ATOM 712 C CA . PRO A 1 95 ? 9.206 11.692 -13.040 1.00 91.44 95 PRO A CA 1
ATOM 713 C C . PRO A 1 95 ? 8.150 11.246 -12.014 1.00 91.44 95 PRO A C 1
ATOM 715 O O . PRO A 1 95 ? 7.464 12.079 -11.423 1.00 91.44 95 PRO A O 1
ATOM 718 N N . SER A 1 96 ? 8.051 9.939 -11.739 1.00 93.75 96 SER A N 1
ATOM 719 C CA . SER A 1 96 ? 7.109 9.389 -10.749 1.00 93.75 96 SER A CA 1
ATOM 720 C C . SER A 1 96 ? 7.539 9.578 -9.284 1.00 93.75 96 SER A C 1
ATOM 722 O O . SER A 1 96 ? 6.750 9.301 -8.377 1.00 93.75 96 SER A O 1
ATOM 724 N N . ARG A 1 97 ? 8.764 10.051 -9.002 1.00 94.38 97 ARG A N 1
ATOM 725 C CA . ARG A 1 97 ? 9.330 10.125 -7.640 1.00 94.38 97 ARG A CA 1
ATOM 726 C C . ARG A 1 97 ? 8.441 10.911 -6.681 1.00 94.38 97 ARG A C 1
ATOM 728 O O . ARG A 1 97 ? 8.213 10.485 -5.546 1.00 94.38 97 ARG A O 1
ATOM 735 N N . ARG A 1 98 ? 7.909 12.053 -7.131 1.00 96.00 98 ARG A N 1
ATOM 736 C CA . ARG A 1 98 ? 7.073 12.930 -6.298 1.00 96.00 98 ARG A CA 1
ATOM 737 C C . ARG A 1 98 ? 5.755 12.258 -5.920 1.00 96.00 98 ARG A C 1
ATOM 739 O O . ARG A 1 98 ? 5.437 12.184 -4.736 1.00 96.00 98 ARG A O 1
ATOM 746 N N . ILE A 1 99 ? 5.014 11.748 -6.902 1.00 97.12 99 ILE A N 1
ATOM 747 C CA . ILE A 1 99 ? 3.723 11.090 -6.662 1.00 97.12 99 ILE A CA 1
ATOM 748 C C . ILE A 1 99 ? 3.890 9.798 -5.848 1.00 97.12 99 ILE A C 1
ATOM 750 O O . ILE A 1 99 ? 3.122 9.565 -4.918 1.00 97.12 99 ILE A O 1
ATOM 754 N N . THR A 1 100 ? 4.967 9.041 -6.086 1.00 96.81 100 THR A N 1
ATOM 755 C CA . THR A 1 100 ? 5.307 7.838 -5.305 1.00 96.81 100 THR A CA 1
ATOM 756 C C . THR A 1 100 ? 5.614 8.181 -3.849 1.00 96.81 100 THR A C 1
ATOM 758 O O . THR A 1 100 ? 5.157 7.490 -2.942 1.00 96.81 100 THR A O 1
ATOM 761 N N . THR A 1 101 ? 6.320 9.289 -3.597 1.00 98.06 101 THR A N 1
ATOM 762 C CA . THR A 1 101 ? 6.546 9.787 -2.229 1.00 98.06 101 THR A CA 1
ATOM 763 C C . THR A 1 101 ? 5.226 10.118 -1.532 1.00 98.06 101 THR A C 1
ATOM 765 O O . THR A 1 101 ? 5.013 9.705 -0.397 1.00 98.06 101 THR A O 1
ATOM 768 N N . ILE A 1 102 ? 4.320 10.836 -2.206 1.00 98.44 102 ILE A N 1
ATOM 769 C CA . ILE A 1 102 ? 3.017 11.213 -1.633 1.00 98.44 102 ILE A CA 1
ATOM 770 C C . ILE A 1 102 ? 2.186 9.965 -1.307 1.00 98.44 102 ILE A C 1
ATOM 772 O O . ILE A 1 102 ? 1.673 9.847 -0.196 1.00 98.44 102 ILE A O 1
ATOM 776 N N . HIS A 1 103 ? 2.115 9.009 -2.235 1.00 98.25 103 HIS A N 1
ATOM 777 C CA . HIS A 1 103 ? 1.470 7.712 -2.028 1.00 98.25 103 HIS A CA 1
ATOM 778 C C . HIS A 1 103 ? 2.050 6.972 -0.805 1.00 98.25 103 HIS A C 1
ATOM 780 O O . HIS A 1 103 ? 1.308 6.559 0.091 1.00 98.25 103 HIS A O 1
ATOM 786 N N . GLY A 1 104 ? 3.381 6.876 -0.708 1.00 98.00 104 GLY A N 1
ATOM 787 C CA . GLY A 1 104 ? 4.069 6.241 0.421 1.00 98.00 104 GLY A CA 1
ATOM 788 C C . GLY A 1 104 ? 3.785 6.915 1.768 1.00 98.00 104 GLY A C 1
ATOM 789 O O . GLY A 1 104 ? 3.562 6.231 2.770 1.00 98.00 104 GLY A O 1
ATOM 790 N N . LEU A 1 105 ? 3.720 8.250 1.803 1.00 98.62 105 LEU A N 1
ATOM 791 C CA . LEU A 1 105 ? 3.383 9.008 3.013 1.00 98.62 105 LEU A CA 1
ATOM 792 C C . LEU A 1 105 ? 1.936 8.770 3.462 1.00 98.62 105 LEU A C 1
ATOM 794 O O . LEU A 1 105 ? 1.704 8.550 4.651 1.00 98.62 105 LEU A O 1
ATOM 798 N N . ILE A 1 106 ? 0.976 8.749 2.531 1.00 98.56 106 ILE A N 1
ATOM 799 C CA . ILE A 1 106 ? -0.433 8.448 2.838 1.00 98.56 106 ILE A CA 1
ATOM 800 C C . ILE A 1 106 ? -0.558 7.038 3.428 1.00 98.56 106 ILE A C 1
ATOM 802 O O . ILE A 1 106 ? -1.182 6.864 4.475 1.00 98.56 106 ILE A O 1
ATOM 806 N N . ASN A 1 107 ? 0.088 6.041 2.819 1.00 98.38 107 ASN A N 1
ATOM 807 C CA . ASN A 1 107 ? 0.076 4.668 3.333 1.00 98.38 107 ASN A CA 1
ATOM 808 C C . ASN A 1 107 ? 0.775 4.537 4.690 1.00 98.38 107 ASN A C 1
ATOM 810 O O . ASN A 1 107 ? 0.321 3.784 5.548 1.00 98.38 107 ASN A O 1
ATOM 814 N N . THR A 1 108 ? 1.845 5.297 4.926 1.00 98.62 108 THR A N 1
ATOM 815 C CA . THR A 1 108 ? 2.541 5.306 6.222 1.00 98.62 108 THR A CA 1
ATOM 816 C C . THR A 1 108 ? 1.664 5.922 7.318 1.00 98.62 108 THR A C 1
ATOM 818 O O . THR A 1 108 ? 1.582 5.384 8.423 1.00 98.62 108 THR A O 1
ATOM 821 N N . ALA A 1 109 ? 0.935 6.999 7.012 1.00 98.56 109 ALA A N 1
ATOM 822 C CA . ALA A 1 109 ? -0.055 7.564 7.928 1.00 98.56 109 ALA A CA 1
ATOM 823 C C . ALA A 1 109 ? -1.202 6.573 8.204 1.00 98.56 109 ALA A C 1
ATOM 825 O O . ALA A 1 109 ? -1.599 6.382 9.357 1.00 98.56 109 ALA A O 1
ATOM 826 N N . ALA A 1 110 ? -1.688 5.885 7.165 1.00 98.25 110 ALA A N 1
ATOM 827 C CA . ALA A 1 110 ? -2.698 4.837 7.283 1.00 98.25 110 ALA A CA 1
ATOM 828 C C . ALA A 1 110 ? -2.220 3.671 8.171 1.00 98.25 110 ALA A C 1
ATOM 830 O O . ALA A 1 110 ? -2.980 3.210 9.025 1.00 98.25 110 ALA A O 1
ATOM 831 N N . LEU A 1 111 ? -0.956 3.250 8.040 1.00 98.62 111 LEU A N 1
ATOM 832 C CA . LEU A 1 111 ? -0.325 2.235 8.889 1.00 98.62 111 LEU A CA 1
ATOM 833 C C . LEU A 1 111 ? -0.295 2.656 10.366 1.00 98.62 111 LEU A C 1
ATOM 835 O O . LEU A 1 111 ? -0.639 1.858 11.239 1.00 98.62 111 LEU A O 1
ATOM 839 N N . GLY A 1 112 ? 0.041 3.918 10.653 1.00 98.56 112 GLY A N 1
ATOM 840 C CA . GLY A 1 112 ? -0.052 4.475 12.006 1.00 98.56 112 GLY A CA 1
ATOM 841 C C . GLY A 1 112 ? -1.480 4.412 12.561 1.00 98.56 112 GLY A C 1
ATOM 842 O O . GLY A 1 112 ? -1.695 3.963 13.689 1.00 98.56 112 GLY A O 1
ATOM 843 N N . GLY A 1 113 ? -2.470 4.773 11.738 1.00 98.44 113 GLY A N 1
ATOM 844 C CA . GLY A 1 113 ? -3.891 4.634 12.068 1.00 98.44 113 GLY A CA 1
ATOM 845 C C . GLY A 1 113 ? -4.288 3.190 12.388 1.00 98.44 113 GLY A C 1
ATOM 846 O O . GLY A 1 113 ? -4.926 2.944 13.410 1.00 98.44 113 GLY A O 1
ATOM 847 N N . LEU A 1 114 ? -3.850 2.219 11.583 1.00 98.38 114 LEU A N 1
ATOM 848 C CA . LEU A 1 114 ? -4.092 0.793 11.831 1.00 98.38 114 LEU A CA 1
ATOM 849 C C . LEU A 1 114 ? -3.478 0.314 13.146 1.00 98.38 114 LEU A C 1
ATOM 851 O O . LEU A 1 114 ? -4.131 -0.424 13.885 1.00 98.38 114 LEU A O 1
ATOM 855 N N . GLY A 1 115 ? -2.270 0.777 13.477 1.00 98.31 115 GLY A N 1
ATOM 856 C CA . GLY A 1 115 ? -1.634 0.495 14.763 1.00 98.31 115 GLY A CA 1
ATOM 857 C C . GLY A 1 115 ? -2.520 0.934 15.930 1.00 98.31 115 GLY A C 1
ATOM 858 O O . GLY A 1 115 ? -2.836 0.132 16.809 1.00 98.31 115 GLY A O 1
ATOM 859 N N . VAL A 1 116 ? -3.034 2.167 15.891 1.00 98.50 116 VAL A N 1
ATOM 860 C CA . VAL A 1 116 ? -3.965 2.673 16.916 1.00 98.50 116 VAL A CA 1
ATOM 861 C C . VAL A 1 116 ? -5.302 1.918 16.892 1.00 98.50 116 VAL A C 1
ATOM 863 O O . VAL A 1 116 ? -5.836 1.563 17.945 1.00 98.50 116 VAL A O 1
ATOM 866 N N . ALA A 1 117 ? -5.856 1.624 15.715 1.00 98.06 117 ALA A N 1
ATOM 867 C CA . ALA A 1 117 ? -7.104 0.872 15.577 1.00 98.06 117 ALA A CA 1
ATOM 868 C C . ALA A 1 117 ? -7.006 -0.542 16.184 1.00 98.06 117 ALA A C 1
ATOM 870 O O . ALA A 1 117 ? -7.956 -1.010 16.815 1.00 98.06 117 ALA A O 1
ATOM 871 N N . SER A 1 118 ? -5.844 -1.192 16.060 1.00 97.31 118 SER A N 1
ATOM 872 C CA . SER A 1 118 ? -5.583 -2.541 16.584 1.00 97.31 118 SER A CA 1
ATOM 873 C C . SER A 1 118 ? -5.585 -2.630 18.121 1.00 97.31 118 SER A C 1
ATOM 875 O O . SER A 1 118 ? -5.790 -3.712 18.681 1.00 97.31 118 SER A O 1
ATOM 877 N N . LEU A 1 119 ? -5.401 -1.487 18.794 1.00 97.38 119 LEU A N 1
ATOM 878 C CA . LEU A 1 119 ? -5.346 -1.338 20.254 1.00 97.38 119 LEU A CA 1
ATOM 879 C C . LEU A 1 119 ? -6.590 -0.656 20.844 1.00 97.38 119 LEU A C 1
ATOM 881 O O . LEU A 1 119 ? -6.695 -0.486 22.056 1.00 97.38 119 LEU A O 1
ATOM 885 N N . THR A 1 120 ? -7.533 -0.236 20.005 1.00 96.56 120 THR A N 1
ATOM 886 C CA . THR A 1 120 ? -8.769 0.446 20.422 1.00 96.56 120 THR A CA 1
ATOM 887 C C . THR A 1 120 ? -9.982 -0.411 20.109 1.00 96.56 120 THR A C 1
ATOM 889 O O . THR A 1 120 ? -9.840 -1.447 19.473 1.00 96.56 120 THR A O 1
ATOM 892 N N . SER A 1 121 ? -11.175 -0.010 20.553 1.00 94.56 121 SER A N 1
ATOM 893 C CA . SER A 1 121 ? -12.440 -0.707 20.286 1.00 94.56 121 SER A CA 1
ATOM 894 C C . SER A 1 121 ? -13.593 0.277 20.052 1.00 94.56 121 SER A C 1
ATOM 896 O O . SER A 1 121 ? -13.439 1.497 20.190 1.00 94.56 121 SER A O 1
ATOM 898 N N . GLY A 1 122 ? -14.750 -0.252 19.648 1.00 92.69 122 GLY A N 1
ATOM 899 C CA . GLY A 1 122 ? -15.991 0.509 19.502 1.00 92.69 122 GLY A CA 1
ATOM 90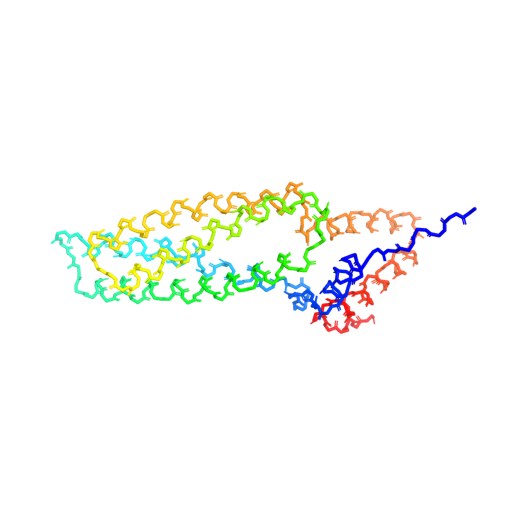0 C C . GLY A 1 122 ? -15.921 1.655 18.484 1.00 92.69 122 GLY A C 1
ATOM 901 O O . GLY A 1 122 ? -15.352 1.530 17.395 1.00 92.69 122 GLY A O 1
ATOM 902 N N . HIS A 1 123 ? -16.533 2.791 18.833 1.00 95.19 123 HIS A N 1
ATOM 903 C CA . HIS A 1 123 ? -16.653 3.939 17.930 1.00 95.19 123 HIS A CA 1
ATOM 904 C C . HIS A 1 123 ? -15.290 4.504 17.509 1.00 95.19 123 HIS A C 1
ATOM 906 O O . HIS A 1 123 ? -15.090 4.800 16.334 1.00 95.19 123 HIS A O 1
ATOM 912 N N . ARG A 1 124 ? -14.324 4.578 18.437 1.00 97.06 124 ARG A N 1
ATOM 913 C CA . ARG A 1 124 ? -12.979 5.093 18.147 1.00 97.06 124 ARG A CA 1
ATOM 914 C C . ARG A 1 124 ? -12.267 4.253 17.087 1.00 97.06 124 ARG A C 1
ATOM 916 O O . ARG A 1 124 ? -11.733 4.820 16.139 1.00 97.06 124 ARG A O 1
ATOM 923 N N . ARG A 1 125 ? -12.300 2.920 17.214 1.00 97.38 125 ARG A N 1
ATOM 924 C CA . ARG A 1 125 ? -11.743 2.013 16.196 1.00 97.38 125 ARG A CA 1
ATOM 925 C C . ARG A 1 125 ? -12.407 2.258 14.842 1.00 97.38 125 ARG A C 1
ATOM 927 O O . ARG A 1 125 ? -11.715 2.414 13.844 1.00 97.38 125 ARG A O 1
ATOM 934 N N . SER A 1 126 ? -13.737 2.336 14.826 1.00 97.88 126 SER A N 1
ATOM 935 C CA . SER A 1 126 ? -14.512 2.524 13.595 1.00 97.88 126 SER A CA 1
ATOM 936 C C . SER A 1 126 ? -14.173 3.841 12.893 1.00 97.88 126 SER A C 1
ATOM 938 O O . SER A 1 126 ? -13.976 3.847 11.685 1.00 97.88 126 SER A O 1
ATOM 940 N N . ALA A 1 127 ? -14.041 4.941 13.641 1.00 98.38 127 ALA A N 1
ATOM 941 C CA . ALA A 1 127 ? -13.665 6.241 13.089 1.00 98.38 127 ALA A CA 1
ATOM 942 C C . ALA A 1 127 ? -12.257 6.221 12.470 1.00 98.38 127 ALA A C 1
ATOM 944 O O . ALA A 1 127 ? -12.067 6.700 11.353 1.00 98.38 127 ALA A O 1
ATOM 945 N N . ILE A 1 128 ? -11.285 5.615 13.161 1.00 98.62 128 ILE A N 1
ATOM 946 C CA . ILE A 1 128 ? -9.911 5.491 12.659 1.00 98.62 128 ILE A CA 1
ATOM 947 C C . ILE A 1 128 ? -9.875 4.616 11.404 1.00 98.62 128 ILE A C 1
ATOM 949 O O . ILE A 1 128 ? -9.329 5.038 10.393 1.00 98.62 128 ILE A O 1
ATOM 953 N N . LEU A 1 129 ? -10.500 3.434 11.435 1.00 98.56 129 LEU A N 1
ATOM 954 C CA . LEU A 1 129 ?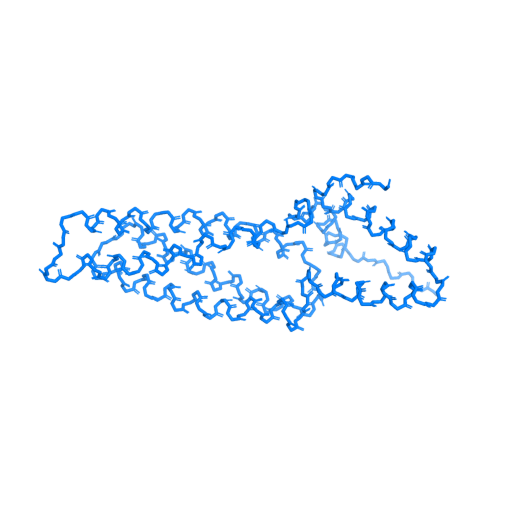 -10.551 2.534 10.279 1.00 98.56 129 LEU A CA 1
ATOM 955 C C . LEU A 1 129 ? -11.293 3.154 9.091 1.00 98.56 129 LEU A C 1
ATOM 957 O O . LEU A 1 129 ? -10.901 2.919 7.950 1.00 98.56 129 LEU A O 1
ATOM 961 N N . GLY A 1 130 ? -12.316 3.975 9.338 1.00 98.62 130 GLY A N 1
ATOM 962 C CA . GLY A 1 130 ? -12.989 4.751 8.298 1.00 98.62 130 GLY A CA 1
ATOM 963 C C . GLY A 1 130 ? -12.048 5.763 7.641 1.00 98.62 130 GLY A C 1
ATOM 964 O O . GLY A 1 130 ? -11.948 5.799 6.417 1.00 98.62 130 GLY A O 1
ATOM 965 N N . ALA A 1 131 ? -11.291 6.523 8.439 1.00 98.56 131 ALA A N 1
ATOM 966 C CA . ALA A 1 131 ? -10.284 7.455 7.928 1.00 98.56 131 ALA A CA 1
ATOM 967 C C . ALA A 1 131 ? -9.152 6.734 7.172 1.00 98.56 131 ALA A C 1
ATOM 969 O O . ALA A 1 131 ? -8.769 7.162 6.085 1.00 98.56 131 ALA A O 1
ATOM 970 N N . THR A 1 132 ? -8.660 5.607 7.696 1.00 98.44 132 THR A N 1
ATOM 971 C CA . THR A 1 132 ? -7.677 4.745 7.022 1.00 98.44 132 THR A CA 1
ATOM 972 C C . THR A 1 132 ? -8.223 4.218 5.694 1.00 98.44 132 THR A C 1
ATOM 974 O O . THR A 1 132 ? -7.506 4.241 4.701 1.00 98.44 132 THR A O 1
ATOM 977 N N . THR A 1 133 ? -9.487 3.786 5.645 1.00 98.62 133 THR A N 1
ATOM 978 C CA . THR A 1 133 ? -10.131 3.305 4.410 1.00 98.62 133 THR A CA 1
ATOM 979 C C . THR A 1 133 ? -10.252 4.428 3.380 1.00 98.62 133 THR A C 1
ATOM 981 O O . THR A 1 133 ? -9.925 4.226 2.216 1.00 98.62 133 THR A O 1
ATOM 984 N N . ALA A 1 134 ? -10.649 5.633 3.793 1.00 98.50 134 ALA A N 1
ATOM 985 C CA . ALA A 1 134 ? -10.696 6.789 2.899 1.00 98.50 134 ALA A CA 1
ATOM 986 C C . ALA A 1 134 ? -9.300 7.156 2.358 1.00 98.50 134 ALA A C 1
ATOM 988 O O . ALA A 1 134 ? -9.136 7.366 1.157 1.00 98.50 134 ALA A O 1
ATOM 989 N N . GLY A 1 135 ? -8.280 7.169 3.223 1.00 98.25 135 GLY A N 1
ATOM 990 C CA . GLY A 1 135 ? -6.890 7.393 2.820 1.00 98.25 135 GLY A CA 1
ATOM 991 C C . GLY A 1 135 ? -6.372 6.320 1.861 1.00 98.25 135 GLY A C 1
ATOM 992 O O . GLY A 1 135 ? -5.707 6.648 0.882 1.00 98.25 135 GLY A O 1
ATOM 993 N N . LEU A 1 136 ? -6.734 5.054 2.088 1.00 98.00 136 LEU A N 1
ATOM 994 C CA . LEU A 1 136 ? -6.426 3.943 1.189 1.00 98.00 136 LEU A CA 1
ATOM 995 C C . LEU A 1 136 ? -7.030 4.159 -0.203 1.00 98.00 136 LEU A C 1
ATOM 997 O O . LEU A 1 136 ? -6.335 3.927 -1.182 1.00 98.00 136 LEU A O 1
ATOM 1001 N N . LEU A 1 137 ? -8.278 4.626 -0.317 1.00 98.31 137 LEU A N 1
ATOM 1002 C CA . LEU A 1 137 ? -8.904 4.887 -1.622 1.00 98.31 137 LEU A CA 1
ATOM 1003 C C . LEU A 1 137 ? -8.162 5.980 -2.406 1.00 98.31 137 LEU A C 1
ATOM 1005 O O . LEU A 1 137 ? -7.897 5.816 -3.595 1.00 98.31 137 LEU A O 1
ATOM 1009 N N . VAL A 1 138 ? -7.765 7.064 -1.730 1.00 98.44 138 VAL A N 1
ATOM 1010 C CA . VAL A 1 138 ? -6.924 8.113 -2.335 1.00 98.44 138 VAL A CA 1
ATOM 1011 C C . VAL A 1 138 ? -5.571 7.537 -2.755 1.00 98.44 138 VAL A C 1
ATOM 1013 O O . VAL A 1 138 ? -5.095 7.784 -3.860 1.00 98.44 138 VAL A O 1
ATOM 1016 N N . SER A 1 139 ? -4.957 6.737 -1.886 1.00 97.81 139 SER A N 1
ATOM 1017 C CA . SER A 1 139 ? -3.678 6.089 -2.157 1.00 97.81 139 SER A CA 1
ATOM 1018 C C . SER A 1 139 ? -3.754 5.121 -3.341 1.00 97.81 139 SER A C 1
ATOM 1020 O O . SER A 1 139 ? -2.853 5.118 -4.176 1.00 97.81 139 SER A O 1
ATOM 1022 N N . ALA A 1 140 ? -4.842 4.356 -3.465 1.00 96.88 140 ALA A N 1
ATOM 1023 C CA . ALA A 1 140 ? -5.089 3.434 -4.569 1.00 96.88 140 ALA A CA 1
ATOM 1024 C C . ALA A 1 140 ? -5.201 4.173 -5.909 1.00 96.88 140 ALA A C 1
ATOM 1026 O O . ALA A 1 140 ? -4.597 3.742 -6.889 1.00 96.88 140 ALA A O 1
ATOM 1027 N N . TRP A 1 141 ? -5.879 5.327 -5.939 1.00 97.88 141 TRP A N 1
ATOM 1028 C CA . TRP A 1 141 ? -5.894 6.198 -7.120 1.00 97.88 141 TRP A CA 1
ATOM 1029 C C . TRP A 1 141 ? -4.480 6.643 -7.515 1.00 97.88 141 TRP A C 1
ATOM 1031 O O . TRP A 1 141 ? -4.084 6.506 -8.670 1.00 97.88 141 TRP A O 1
ATOM 1041 N N . LEU A 1 142 ? -3.681 7.118 -6.551 1.00 97.69 142 LEU A N 1
ATOM 1042 C CA . LEU A 1 142 ? -2.288 7.507 -6.808 1.00 97.69 142 LEU A CA 1
ATOM 1043 C C . LEU A 1 142 ? -1.423 6.323 -7.262 1.00 97.69 142 LEU A C 1
ATOM 1045 O O . LEU A 1 142 ? -0.535 6.505 -8.088 1.00 97.69 142 LEU A O 1
ATOM 1049 N N . GLY A 1 143 ? -1.683 5.119 -6.745 1.00 95.50 143 GLY A N 1
ATOM 1050 C CA . GLY A 1 143 ? -1.052 3.881 -7.206 1.00 95.50 143 GLY A CA 1
ATOM 1051 C C . GLY A 1 143 ? -1.344 3.616 -8.683 1.00 95.50 143 GLY A C 1
ATOM 1052 O O . GLY A 1 143 ? -0.425 3.337 -9.451 1.00 95.50 143 GLY A O 1
ATOM 1053 N N . GLY A 1 144 ? -2.601 3.802 -9.095 1.00 94.25 144 GLY A N 1
ATOM 1054 C CA . GLY A 1 144 ? -3.006 3.761 -10.498 1.00 94.25 144 GLY A CA 1
ATOM 1055 C C . GLY A 1 144 ? -2.267 4.792 -11.353 1.00 94.25 144 GLY A C 1
ATOM 1056 O O . GLY A 1 144 ? -1.710 4.434 -12.382 1.00 94.25 144 GLY A O 1
ATOM 1057 N N . GLU A 1 145 ? -2.168 6.044 -10.905 1.00 95.25 145 GLU A N 1
ATOM 1058 C CA . GLU A 1 145 ? -1.401 7.086 -11.608 1.00 95.25 145 GLU A CA 1
ATOM 1059 C C . GLU A 1 145 ? 0.091 6.726 -11.757 1.00 95.25 145 GLU A C 1
ATOM 1061 O O . GLU A 1 145 ? 0.682 6.899 -12.824 1.00 95.25 145 GLU A O 1
ATOM 1066 N N . ILE A 1 146 ? 0.718 6.176 -10.711 1.00 94.62 146 ILE A N 1
ATOM 1067 C CA . ILE A 1 146 ? 2.124 5.737 -10.752 1.00 94.62 146 ILE A CA 1
ATOM 1068 C C . ILE A 1 146 ? 2.339 4.665 -11.828 1.00 94.62 146 ILE A C 1
ATOM 1070 O O . ILE A 1 146 ? 3.331 4.723 -12.562 1.00 94.62 146 ILE A O 1
ATOM 1074 N N . VAL A 1 147 ? 1.423 3.700 -11.913 1.00 92.06 147 VAL A N 1
ATOM 1075 C CA . VAL A 1 147 ? 1.528 2.557 -12.825 1.00 92.06 147 VAL A CA 1
ATOM 1076 C C . VAL A 1 147 ? 1.116 2.933 -14.245 1.00 92.06 147 VAL A C 1
ATOM 1078 O O . VAL A 1 147 ? 1.897 2.745 -15.170 1.00 92.06 147 VAL A O 1
ATOM 1081 N N . PHE A 1 148 ? -0.080 3.488 -14.425 1.00 89.62 148 PHE A N 1
ATOM 1082 C CA . PHE A 1 148 ? -0.690 3.677 -15.741 1.00 89.62 148 PHE A CA 1
ATOM 1083 C C . PHE A 1 148 ? -0.315 5.001 -16.406 1.00 89.62 148 PHE A C 1
ATOM 1085 O O . PHE A 1 148 ? -0.202 5.051 -17.625 1.00 89.62 148 PHE A O 1
ATOM 1092 N N . HIS A 1 149 ? -0.098 6.073 -15.636 1.00 89.00 149 HIS A N 1
ATOM 1093 C CA . HIS A 1 149 ? 0.276 7.370 -16.210 1.00 89.00 149 HIS A CA 1
ATOM 1094 C C . HIS A 1 149 ? 1.795 7.534 -16.281 1.00 89.00 149 HIS A C 1
ATOM 1096 O O . HIS A 1 149 ? 2.352 7.936 -17.301 1.00 89.00 149 HIS A O 1
ATOM 1102 N N . HIS A 1 150 ? 2.490 7.205 -15.191 1.00 89.56 150 HIS A N 1
ATOM 1103 C CA . HIS A 1 150 ? 3.943 7.343 -15.125 1.00 89.56 150 HIS A CA 1
ATOM 1104 C C . HIS A 1 150 ? 4.713 6.085 -15.537 1.00 89.56 150 HIS A C 1
ATOM 1106 O O . HIS A 1 150 ? 5.934 6.157 -15.692 1.00 89.56 150 HIS A O 1
ATOM 1112 N N . GLY A 1 151 ? 4.035 4.950 -15.722 1.00 84.69 151 GLY A N 1
ATOM 1113 C CA . GLY A 1 151 ? 4.648 3.747 -16.273 1.00 84.69 151 GLY A CA 1
ATOM 1114 C C . GLY A 1 151 ? 5.660 3.065 -15.357 1.00 84.69 151 GLY A C 1
ATOM 1115 O O . GLY A 1 151 ? 6.433 2.235 -15.840 1.00 84.69 151 GLY A O 1
ATOM 1116 N N . TRP A 1 152 ? 5.718 3.410 -14.064 1.00 89.00 152 TRP A N 1
ATOM 1117 C CA . TRP A 1 152 ? 6.739 2.858 -13.175 1.00 89.00 152 TRP A CA 1
ATOM 1118 C C . TRP A 1 152 ? 6.595 1.334 -13.102 1.00 89.00 152 TRP A C 1
ATOM 1120 O O . TRP A 1 152 ? 5.581 0.822 -12.634 1.00 89.00 152 TRP A O 1
ATOM 1130 N N . ARG A 1 153 ? 7.631 0.626 -13.577 1.00 80.94 153 ARG A N 1
ATOM 1131 C CA . ARG A 1 153 ? 7.737 -0.845 -13.683 1.00 80.94 153 ARG A CA 1
ATOM 1132 C C . ARG A 1 153 ? 6.797 -1.561 -14.651 1.00 80.94 153 ARG A C 1
ATOM 1134 O O . ARG A 1 153 ? 6.875 -2.781 -14.728 1.00 80.94 153 ARG A O 1
ATOM 1141 N N . VAL A 1 154 ? 5.967 -0.845 -15.404 1.00 82.06 154 VAL A N 1
ATOM 1142 C CA . VAL A 1 154 ? 5.066 -1.470 -16.391 1.00 82.06 154 VAL A CA 1
ATOM 1143 C C . VAL A 1 154 ? 5.382 -1.018 -17.810 1.00 82.06 154 VAL A C 1
ATOM 1145 O O . VAL A 1 154 ? 5.523 -1.858 -18.693 1.00 82.06 154 VAL A O 1
ATOM 1148 N N . ARG A 1 155 ? 5.600 0.283 -18.027 1.00 76.88 155 ARG A N 1
ATOM 1149 C CA . ARG A 1 155 ? 5.769 0.845 -19.374 1.00 76.88 155 ARG A CA 1
ATOM 1150 C C . ARG A 1 155 ? 6.916 0.214 -20.178 1.00 76.88 155 ARG A C 1
ATOM 1152 O O . ARG A 1 155 ? 6.676 -0.114 -21.334 1.00 76.88 155 ARG A O 1
ATOM 1159 N N . PRO A 1 156 ? 8.117 -0.032 -19.614 1.00 76.19 156 PRO A N 1
ATOM 1160 C CA . PRO A 1 156 ? 9.170 -0.711 -20.370 1.00 76.19 156 PRO A CA 1
ATOM 1161 C C . PRO A 1 156 ? 8.783 -2.121 -20.842 1.00 76.19 156 PRO A C 1
ATOM 1163 O O . PRO A 1 156 ? 9.211 -2.533 -21.914 1.00 76.19 156 PRO A O 1
ATOM 1166 N N . ALA A 1 157 ? 7.977 -2.858 -20.067 1.00 73.69 157 ALA A N 1
ATOM 1167 C CA . ALA A 1 157 ? 7.531 -4.201 -20.441 1.00 73.69 157 ALA A CA 1
ATOM 1168 C C . ALA A 1 157 ? 6.481 -4.155 -21.563 1.00 73.69 157 ALA A C 1
ATOM 1170 O O . ALA A 1 157 ? 6.590 -4.902 -22.532 1.00 73.69 157 ALA A O 1
ATOM 1171 N N . GLU A 1 158 ? 5.517 -3.237 -21.462 1.00 77.50 158 GLU A N 1
ATOM 1172 C CA . GLU A 1 158 ? 4.488 -3.016 -22.487 1.00 77.50 158 GLU A CA 1
ATOM 1173 C C . GLU A 1 158 ? 5.097 -2.541 -23.818 1.00 77.50 158 GLU A C 1
ATOM 1175 O O . GLU A 1 158 ? 4.826 -3.111 -24.875 1.00 77.50 158 GLU A O 1
ATOM 1180 N N . GLU A 1 159 ? 5.979 -1.535 -23.780 1.00 81.19 159 GLU A N 1
ATOM 1181 C 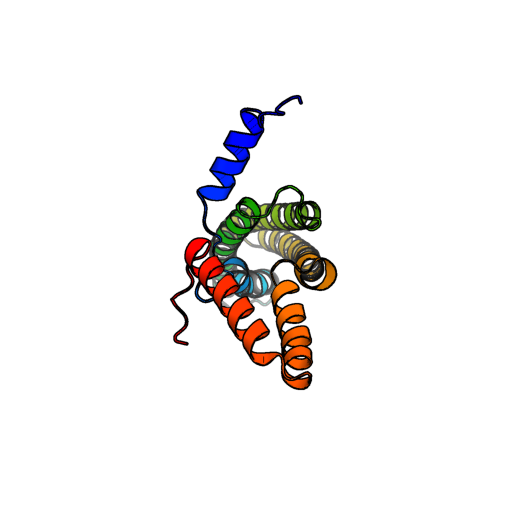CA . GLU A 1 159 ? 6.657 -1.032 -24.981 1.00 81.19 159 GLU A CA 1
ATOM 1182 C C . GLU A 1 159 ? 7.515 -2.125 -25.640 1.00 81.19 159 GLU A C 1
ATOM 1184 O O . GLU A 1 159 ? 7.507 -2.251 -26.867 1.00 81.19 159 GLU A O 1
ATOM 1189 N N . ALA A 1 160 ? 8.209 -2.957 -24.853 1.00 78.38 160 ALA A N 1
ATOM 1190 C CA . ALA A 1 160 ? 9.011 -4.063 -25.377 1.00 78.38 160 ALA A CA 1
ATOM 1191 C C . ALA A 1 160 ? 8.167 -5.133 -26.092 1.00 78.38 160 ALA A C 1
ATOM 1193 O O . ALA A 1 160 ? 8.610 -5.680 -27.103 1.00 78.38 160 ALA A O 1
ATOM 1194 N N . GLU A 1 161 ? 6.956 -5.425 -25.612 1.00 82.19 161 GLU A N 1
ATOM 1195 C CA . GLU A 1 161 ? 6.038 -6.373 -26.256 1.00 82.19 161 GLU A CA 1
ATOM 1196 C C . GLU A 1 161 ? 5.517 -5.839 -27.602 1.00 82.19 161 GLU A C 1
ATOM 1198 O O . GLU A 1 161 ? 5.570 -6.534 -28.627 1.00 82.19 161 GLU A O 1
ATOM 1203 N N . ILE A 1 162 ? 5.090 -4.571 -27.627 1.00 84.06 162 ILE A N 1
ATOM 1204 C CA . ILE A 1 162 ? 4.589 -3.906 -28.838 1.00 84.06 162 ILE A CA 1
ATOM 1205 C C . ILE A 1 162 ? 5.695 -3.812 -29.895 1.00 84.06 162 ILE A C 1
ATOM 1207 O O . ILE A 1 162 ? 5.495 -4.194 -31.052 1.00 84.06 162 ILE A O 1
ATOM 1211 N N . VAL A 1 163 ? 6.875 -3.320 -29.505 1.00 84.69 163 VAL A N 1
ATOM 1212 C CA . VAL A 1 163 ? 8.021 -3.171 -30.412 1.00 84.69 163 VAL A CA 1
ATOM 1213 C C . VAL A 1 163 ? 8.533 -4.536 -30.865 1.00 84.69 163 VAL A C 1
ATOM 1215 O O . VAL A 1 163 ? 8.838 -4.704 -32.045 1.00 84.69 163 VAL A O 1
ATOM 1218 N N . GLY A 1 164 ? 8.572 -5.531 -29.974 1.00 82.31 164 GLY A N 1
ATOM 1219 C CA . GLY A 1 164 ? 8.989 -6.892 -30.310 1.00 82.31 164 GLY A CA 1
ATOM 1220 C C . GLY A 1 164 ? 8.147 -7.499 -31.430 1.00 82.31 164 GLY A C 1
ATOM 1221 O O . GLY A 1 164 ? 8.696 -7.970 -32.424 1.00 82.31 164 GLY A O 1
ATOM 1222 N N . THR A 1 165 ? 6.822 -7.373 -31.335 1.00 84.94 165 THR A N 1
ATOM 1223 C CA . THR A 1 165 ? 5.893 -7.849 -32.374 1.00 84.94 165 THR A CA 1
ATOM 1224 C C . THR A 1 165 ? 6.160 -7.178 -33.728 1.00 84.94 165 THR A C 1
ATOM 1226 O O . THR A 1 165 ? 6.165 -7.831 -34.772 1.00 84.94 165 THR A O 1
ATOM 1229 N N . GLN A 1 166 ? 6.427 -5.868 -33.732 1.00 88.19 166 GLN A N 1
ATOM 1230 C CA . GLN A 1 166 ? 6.736 -5.125 -34.959 1.00 88.19 166 GLN A CA 1
ATOM 1231 C C . GLN A 1 166 ? 8.088 -5.520 -35.567 1.00 88.19 166 GLN A C 1
ATOM 1233 O O . GLN A 1 166 ? 8.218 -5.571 -36.791 1.00 88.19 166 GLN A O 1
ATOM 1238 N N . LEU A 1 167 ? 9.101 -5.782 -34.737 1.00 87.00 167 LEU A N 1
ATOM 1239 C CA . LEU A 1 167 ? 10.430 -6.199 -35.189 1.00 87.00 167 LEU A CA 1
ATOM 1240 C C . LEU A 1 167 ? 10.411 -7.615 -35.772 1.00 87.00 167 LEU A C 1
ATOM 1242 O O . LEU A 1 167 ? 11.017 -7.843 -36.819 1.00 87.00 167 LEU A O 1
ATOM 1246 N N . GLU A 1 168 ? 9.668 -8.538 -35.161 1.00 85.25 168 GLU A N 1
ATOM 1247 C CA . GLU A 1 168 ? 9.459 -9.887 -35.700 1.00 85.25 168 GLU A CA 1
ATOM 1248 C C . GLU A 1 168 ? 8.792 -9.832 -37.084 1.00 85.25 168 GLU A C 1
ATOM 1250 O O . GLU A 1 168 ? 9.290 -10.436 -38.034 1.00 85.25 168 GLU A O 1
ATOM 1255 N N . GLN A 1 169 ? 7.744 -9.015 -37.247 1.00 89.81 169 GLN A N 1
ATOM 1256 C CA . GLN A 1 169 ? 7.080 -8.807 -38.545 1.00 89.81 169 GLN A CA 1
ATOM 1257 C C . GLN A 1 169 ? 8.006 -8.221 -39.622 1.00 89.81 169 GLN A C 1
ATOM 1259 O O . GLN A 1 169 ? 7.793 -8.449 -40.812 1.00 89.81 169 GLN A O 1
ATOM 1264 N N . ARG A 1 170 ? 9.039 -7.470 -39.224 1.00 91.88 170 ARG A N 1
ATOM 1265 C CA . ARG A 1 170 ? 10.050 -6.890 -40.124 1.00 91.88 170 ARG A CA 1
ATOM 1266 C C . ARG A 1 170 ? 11.236 -7.823 -40.388 1.00 91.88 170 ARG A C 1
ATOM 1268 O O . ARG A 1 170 ? 12.180 -7.410 -41.055 1.00 91.88 170 ARG A O 1
ATOM 1275 N N . GLY A 1 171 ? 11.212 -9.053 -39.869 1.00 89.75 171 GLY A N 1
ATOM 1276 C CA . GLY A 1 171 ? 12.310 -10.012 -40.009 1.00 89.75 171 GLY A CA 1
ATOM 1277 C C . GLY A 1 171 ? 13.544 -9.670 -39.168 1.00 89.75 171 GLY A C 1
ATOM 1278 O O . GLY A 1 171 ? 14.636 -10.131 -39.475 1.00 89.75 171 GLY A O 1
ATOM 1279 N N . MET A 1 172 ? 13.394 -8.863 -38.113 1.00 90.81 172 MET A N 1
ATOM 1280 C CA . MET A 1 172 ? 14.484 -8.398 -37.239 1.00 90.81 172 MET A CA 1
ATOM 1281 C C . MET A 1 172 ? 14.563 -9.204 -35.929 1.00 90.81 172 MET A C 1
ATOM 1283 O O . MET A 1 172 ? 14.857 -8.653 -34.868 1.00 90.81 172 MET A O 1
ATOM 1287 N N . ALA A 1 173 ? 14.280 -10.509 -35.990 1.00 84.88 173 ALA A N 1
ATOM 1288 C CA . ALA A 1 173 ? 14.188 -11.378 -34.813 1.00 84.88 173 ALA A CA 1
ATOM 1289 C C . ALA A 1 173 ? 15.497 -11.442 -33.999 1.00 84.88 173 ALA A C 1
ATOM 1291 O O . ALA A 1 173 ? 15.451 -11.445 -32.770 1.00 84.88 173 ALA A O 1
ATOM 1292 N N . ASP A 1 174 ? 16.655 -11.406 -34.662 1.00 87.62 174 ASP A N 1
ATOM 1293 C CA . ASP A 1 174 ? 17.962 -11.478 -33.994 1.00 87.62 174 ASP A CA 1
ATOM 1294 C C . ASP A 1 174 ? 18.229 -10.262 -33.093 1.00 87.62 174 ASP A C 1
ATOM 1296 O O . ASP A 1 174 ? 18.756 -10.398 -31.992 1.00 87.62 174 ASP A O 1
ATOM 1300 N N . ILE A 1 175 ? 17.800 -9.069 -33.520 1.00 85.75 175 ILE A N 1
ATOM 1301 C CA . ILE A 1 175 ? 17.939 -7.833 -32.733 1.00 85.75 175 ILE A CA 1
ATOM 1302 C C . ILE A 1 175 ? 17.061 -7.901 -31.481 1.00 85.75 175 ILE A C 1
ATOM 1304 O O . ILE A 1 175 ? 17.474 -7.483 -30.400 1.00 85.75 175 ILE A O 1
ATOM 1308 N N . LEU A 1 176 ? 15.855 -8.456 -31.612 1.00 84.81 176 LEU A N 1
ATOM 1309 C CA . LEU A 1 176 ? 14.962 -8.661 -30.477 1.00 84.81 176 LEU A CA 1
ATOM 1310 C C . LEU A 1 176 ? 15.523 -9.698 -29.494 1.00 84.81 176 LEU A C 1
ATOM 1312 O O . LEU A 1 176 ? 15.417 -9.507 -28.282 1.00 84.81 176 LEU A O 1
ATOM 1316 N N . ALA A 1 177 ? 16.130 -10.776 -29.999 1.00 85.44 177 ALA A N 1
ATOM 1317 C CA . ALA A 1 177 ? 16.785 -11.787 -29.174 1.00 85.44 177 ALA A CA 1
ATOM 1318 C C . ALA A 1 177 ? 17.963 -11.197 -28.383 1.00 85.44 177 ALA A C 1
ATOM 1320 O O . ALA A 1 177 ? 18.073 -11.438 -27.180 1.00 85.44 177 ALA A O 1
ATOM 1321 N N . GLU A 1 178 ? 18.784 -10.365 -29.028 1.00 88.12 178 GLU A N 1
ATOM 1322 C CA . GLU A 1 178 ? 19.889 -9.654 -28.381 1.00 88.12 178 GLU A CA 1
ATOM 1323 C C . GLU A 1 178 ? 19.389 -8.709 -27.279 1.00 88.12 178 GLU A C 1
ATOM 1325 O O . GLU A 1 178 ? 19.815 -8.813 -26.130 1.00 88.12 178 GLU A O 1
ATOM 1330 N N . ALA A 1 179 ? 18.407 -7.856 -27.585 1.00 85.25 179 ALA A N 1
ATOM 1331 C CA . ALA A 1 179 ? 17.833 -6.936 -26.604 1.00 85.25 179 ALA A CA 1
ATOM 1332 C C . ALA A 1 179 ? 17.223 -7.677 -25.396 1.00 85.25 179 ALA A C 1
ATOM 1334 O O . ALA A 1 179 ? 17.405 -7.268 -24.248 1.00 85.25 179 ALA A O 1
ATOM 1335 N N . ARG A 1 180 ? 16.532 -8.805 -25.626 1.00 84.25 180 ARG A N 1
ATOM 1336 C CA . ARG A 1 180 ? 15.993 -9.655 -24.547 1.00 84.25 180 ARG A CA 1
ATOM 1337 C C . ARG A 1 180 ? 17.103 -10.245 -23.673 1.00 84.25 180 ARG A C 1
ATOM 1339 O O . ARG A 1 180 ? 16.913 -10.342 -22.458 1.00 84.25 180 ARG A O 1
ATOM 1346 N N . ARG A 1 181 ? 18.248 -10.617 -24.257 1.00 85.88 181 ARG A N 1
ATOM 1347 C CA . ARG A 1 181 ? 19.416 -11.106 -23.509 1.00 85.88 181 ARG A CA 1
ATOM 1348 C C . ARG A 1 181 ? 19.989 -10.014 -22.612 1.00 85.88 181 ARG A C 1
ATOM 1350 O O . ARG A 1 181 ? 20.124 -10.249 -21.414 1.00 85.88 181 ARG A O 1
ATOM 1357 N N . GLU A 1 182 ? 20.245 -8.824 -23.153 1.00 86.31 182 GLU A N 1
ATOM 1358 C CA . GLU A 1 182 ? 20.782 -7.696 -22.377 1.00 86.31 182 GLU A CA 1
ATOM 1359 C C . GLU A 1 182 ? 19.874 -7.324 -21.193 1.00 86.31 182 GLU A C 1
ATOM 1361 O O . GLU A 1 182 ? 20.348 -7.132 -20.069 1.00 86.31 182 GLU A O 1
ATOM 1366 N N . VAL A 1 183 ? 18.555 -7.285 -21.416 1.00 82.88 183 VAL A N 1
ATOM 1367 C CA . VAL A 1 183 ? 17.572 -7.039 -20.351 1.00 82.88 183 VAL A CA 1
ATOM 1368 C C . VAL A 1 183 ? 17.590 -8.159 -19.311 1.00 82.88 183 VAL A C 1
ATOM 1370 O O . VAL A 1 183 ? 17.576 -7.874 -18.115 1.00 82.88 183 VAL A O 1
ATOM 1373 N N . SER A 1 184 ? 17.663 -9.429 -19.724 1.00 81.06 184 SER A N 1
ATOM 1374 C CA . SER A 1 184 ? 17.718 -10.549 -18.776 1.00 81.06 184 SER A CA 1
ATOM 1375 C C . SER A 1 184 ? 18.979 -10.514 -17.912 1.00 81.06 184 SER A C 1
ATOM 1377 O O . SER A 1 184 ? 18.904 -10.749 -16.705 1.00 81.06 184 SER A O 1
ATOM 1379 N N . GLU A 1 185 ? 20.128 -10.174 -18.493 1.00 84.94 185 GLU A N 1
ATOM 1380 C CA . GLU A 1 185 ? 21.366 -9.998 -17.736 1.00 84.94 185 GLU A CA 1
ATOM 1381 C C . GLU A 1 185 ? 21.269 -8.834 -16.745 1.00 84.94 185 GLU A C 1
ATOM 1383 O O . GLU A 1 185 ? 21.738 -8.944 -15.611 1.00 84.94 185 GLU A O 1
ATOM 1388 N N . PHE A 1 186 ? 20.640 -7.724 -17.142 1.00 83.81 186 PHE A N 1
ATOM 1389 C CA . PHE A 1 186 ? 20.357 -6.613 -16.237 1.00 83.81 186 PHE A CA 1
ATOM 1390 C C . PHE A 1 186 ? 19.452 -7.049 -15.074 1.00 83.81 186 PHE A C 1
ATOM 1392 O O . PHE A 1 186 ? 19.798 -6.812 -13.917 1.00 83.81 186 PHE A O 1
ATOM 1399 N N . GLU A 1 187 ? 18.343 -7.742 -15.349 1.00 80.56 187 GLU A N 1
ATOM 1400 C CA . GLU A 1 187 ? 17.429 -8.246 -14.316 1.00 80.56 187 GLU A CA 1
ATOM 1401 C C . GLU A 1 187 ? 18.147 -9.164 -13.316 1.00 80.56 187 GLU A C 1
ATOM 1403 O O . GLU A 1 187 ? 17.949 -9.028 -12.109 1.00 80.56 187 GLU A O 1
ATOM 1408 N N . GLN A 1 188 ? 19.017 -10.064 -13.780 1.00 81.31 188 GLN A N 1
ATOM 1409 C CA . GLN A 1 188 ? 19.778 -10.971 -12.907 1.00 81.31 188 GLN A CA 1
ATOM 1410 C C . GLN A 1 188 ? 20.778 -10.231 -12.001 1.00 81.31 188 GLN A C 1
ATOM 1412 O O . GLN A 1 188 ? 21.023 -10.648 -10.861 1.00 81.31 188 GLN A O 1
ATOM 1417 N N . ARG A 1 189 ? 21.363 -9.127 -12.488 1.00 82.75 189 ARG A N 1
ATOM 1418 C CA . ARG A 1 189 ? 22.300 -8.299 -11.711 1.00 82.75 189 ARG A CA 1
ATOM 1419 C C . ARG A 1 189 ? 21.583 -7.437 -10.675 1.00 82.75 189 ARG A C 1
ATOM 1421 O O . ARG A 1 189 ? 21.999 -7.412 -9.518 1.00 82.75 189 ARG A O 1
ATOM 1428 N N . GLU A 1 190 ? 20.503 -6.774 -11.081 1.00 82.69 190 GLU A N 1
ATOM 1429 C CA . GLU A 1 190 ? 19.868 -5.701 -10.305 1.00 82.69 190 GLU A CA 1
ATOM 1430 C C . GLU A 1 190 ? 18.657 -6.159 -9.476 1.00 82.69 190 GLU A C 1
ATOM 1432 O O . GLU A 1 190 ? 18.156 -5.415 -8.628 1.00 82.69 190 GLU A O 1
ATOM 1437 N N . THR A 1 191 ? 18.170 -7.386 -9.685 1.00 82.00 191 THR A N 1
ATOM 1438 C CA . THR A 1 191 ? 16.998 -7.940 -8.983 1.00 82.00 191 THR A CA 1
ATOM 1439 C C . THR A 1 191 ? 17.280 -9.325 -8.384 1.00 82.00 191 THR A C 1
ATOM 1441 O O . THR A 1 191 ? 18.423 -9.794 -8.364 1.00 82.00 191 THR A O 1
ATOM 1444 N N . TYR A 1 192 ? 16.239 -9.981 -7.861 1.00 80.25 192 TYR A N 1
ATOM 1445 C CA . TYR A 1 192 ? 16.267 -11.376 -7.407 1.00 80.25 192 TYR A CA 1
ATOM 1446 C C . TYR A 1 192 ? 15.623 -12.321 -8.439 1.00 80.25 192 TYR A C 1
ATOM 1448 O O . TYR A 1 192 ? 15.001 -13.323 -8.083 1.00 80.25 192 TYR A O 1
ATOM 1456 N N . ALA A 1 193 ? 15.721 -11.986 -9.728 1.00 70.06 193 ALA A N 1
ATOM 1457 C CA . ALA A 1 193 ? 15.276 -12.849 -10.814 1.00 70.06 193 ALA A CA 1
ATOM 1458 C C . ALA A 1 193 ? 16.175 -14.091 -10.951 1.00 70.06 193 ALA A C 1
ATOM 1460 O O . ALA A 1 193 ? 17.402 -14.005 -10.882 1.00 70.06 193 ALA A O 1
ATOM 1461 N N . ALA A 1 194 ? 15.554 -15.252 -11.175 1.00 63.81 194 ALA A N 1
ATOM 1462 C CA . ALA A 1 194 ? 16.269 -16.461 -11.571 1.00 63.81 194 ALA A CA 1
ATOM 1463 C C . ALA A 1 194 ? 16.718 -16.368 -13.045 1.00 63.81 194 ALA A C 1
ATOM 1465 O O . ALA A 1 194 ? 16.069 -15.664 -13.827 1.00 63.81 194 ALA A O 1
ATOM 1466 N N . PRO A 1 195 ? 17.774 -17.096 -13.453 1.00 60.53 195 PRO A N 1
ATOM 1467 C CA . PRO A 1 195 ? 18.148 -17.198 -14.859 1.00 60.53 195 PRO A CA 1
ATOM 1468 C C . PRO A 1 195 ? 16.967 -17.710 -15.692 1.00 60.53 195 PRO A C 1
ATOM 1470 O O . PRO A 1 195 ? 16.373 -18.736 -15.352 1.00 60.53 195 PRO A O 1
ATOM 1473 N N . ARG A 1 196 ? 16.604 -17.008 -16.773 1.00 59.47 196 ARG A N 1
ATOM 1474 C CA . ARG A 1 196 ? 15.618 -17.530 -17.730 1.00 59.47 196 ARG A CA 1
ATOM 1475 C C . ARG A 1 196 ? 16.312 -18.595 -18.581 1.00 59.47 196 ARG A C 1
ATOM 1477 O O . ARG A 1 196 ? 17.366 -18.322 -19.148 1.00 59.47 196 ARG A O 1
ATOM 1484 N N . ALA A 1 197 ? 15.744 -19.799 -18.641 1.00 52.59 197 ALA A N 1
ATOM 1485 C CA . ALA A 1 197 ? 16.166 -20.801 -19.614 1.00 52.59 197 ALA A CA 1
ATOM 1486 C C . ALA A 1 197 ? 15.810 -20.268 -21.009 1.00 52.59 197 ALA A C 1
ATOM 1488 O O . ALA A 1 197 ? 14.637 -20.011 -21.282 1.00 52.59 197 ALA A O 1
ATOM 1489 N N . THR A 1 198 ? 16.837 -20.008 -21.816 1.00 48.75 198 THR A N 1
ATOM 1490 C CA . THR A 1 198 ? 16.728 -19.624 -23.229 1.00 48.75 198 THR A CA 1
ATOM 1491 C C . THR A 1 198 ? 16.351 -20.819 -24.081 1.00 48.75 198 THR A C 1
ATOM 1493 O O . THR A 1 198 ? 16.995 -21.874 -23.869 1.00 48.75 198 THR A O 1
#

Radius of gyration: 22.01 Å; chains: 1; bounding box: 67×42×60 Å

pLDDT: mean 87.49, std 13.94, range [39.44, 98.69]